Protein 1MW7 (pdb70)

Solvent-accessible surface area: 12295 Å² total; per-residue (Å²): 217,73,80,72,30,34,14,41,29,0,3,14,8,5,103,98,40,31,54,96,46,116,102,7,54,127,0,107,28,7,25,56,21,0,126,40,83,123,12,73,142,109,65,8,42,40,0,29,130,91,7,101,50,176,93,0,90,28,38,106,48,36,19,16,0,91,14,73,71,55,1,22,0,7,0,19,0,20,0,74,60,60,102,94,0,46,54,49,1,86,61,41,1,126,116,27,147,59,14,60,42,22,104,96,39,51,5,107,169,86,23,63,83,37,0,6,0,30,0,55,43,86,48,0,95,113,50,184,28,50,34,134,83,0,72,163,31,0,90,111,62,19,10,92,77,40,80,103,64,168,81,53,0,15,0,42,0,56,83,119,22,39,165,71,0,22,88,0,0,112,63,45,167,5,67,18,51,83,1,25,42,43,39,65,10,59,92,67,43,148,22,88,129,128,42,60,127,107,6,80,127,2,26,91,38,0,84,110,10,103,7,1,45,16,29,34,34,7,34,144

Foldseek 3Di:
DAQLLLLLQLLQQCLPANLDCVRRVSNVQSVLQCVLVPNDPVSSVVSNVCCPDPNSQKDWDWWWKAAPPGKIKIFIFIDPDVPVVVVQLQVLQVVAPRMDIDDPPPCPPFKFKKKKWKAFPVQCCVLHDDPVRLCVQCVVQFWPDWDDDPRMIMTMGHNVSQVSSVVSCVVSPGRTSHIDIDIAGPAADEDDPVVCVSVVSSVVSSVPDSTGSDMDMSYD

InterPro domains:
  IPR002876 Transcriptional regulator TACO1-like [MF_00693] (1-240)
  IPR002876 Transcriptional regulator TACO1-like [PTHR12532] (3-240)
  IPR002876 Transcriptional regulator TACO1-like [TIGR01033] (2-240)
  IPR017856 Integrase-like, N-terminal [G3DSA:1.10.10.200] (21-78)
  IPR026564 Transcriptional regulator TACO1-like, domain 3 [G3DSA:3.30.70.980] (80-238)
  IPR026564 Transcriptional regulator TACO1-like, domain 3 [G3DSA:3.30.70.980] (131-205)
  IPR029072 YebC-like [SSF75625] (1-240)
  IPR048300 TACO1/YebC-like, second and third domains [PF01709] (79-239)
  IPR049083 TACO1/YebC-like, N-terminal domain [PF20772] (4-73)

Structure (mmCIF, N/CA/C/O backbone):
data_1MW7
#
_entry.id   1MW7
#
_cell.length_a   79.431
_cell.length_b   79.431
_cell.length_c   84.810
_cell.angle_alpha   90.00
_cell.angle_beta   90.00
_cell.angle_gamma   90.00
#
_symmetry.space_group_name_H-M   'P 41 21 2'
#
loop_
_entity.id
_entity.type
_entity.pdbx_description
1 polymer 'HYPOTHETICAL PROTEIN HP0162'
2 water water
#
loop_
_atom_site.group_PDB
_atom_site.id
_atom_site.type_symbol
_atom_site.label_atom_id
_atom_site.label_alt_id
_atom_site.label_comp_id
_atom_site.label_asym_id
_atom_site.label_entity_id
_atom_site.label_seq_id
_atom_site.pdbx_PDB_ins_code
_atom_site.Cartn_x
_atom_site.Cartn_y
_atom_site.Cartn_z
_atom_site.occupancy
_atom_site.B_iso_or_equiv
_atom_site.auth_seq_id
_atom_site.auth_comp_id
_atom_site.auth_asym_id
_atom_site.auth_atom_id
_atom_site.pdbx_PDB_model_num
ATOM 1 N N . LYS A 1 21 ? 16.886 66.751 -6.777 1.00 51.60 21 LYS A N 1
ATOM 2 C CA . LYS A 1 21 ? 18.115 65.947 -7.006 1.00 50.08 21 LYS A CA 1
ATOM 3 C C . LYS A 1 21 ? 18.733 65.709 -5.619 1.00 48.86 21 LYS A C 1
ATOM 4 O O . LYS A 1 21 ? 18.362 64.734 -4.950 1.00 49.26 21 LYS A O 1
ATOM 10 N N . VAL A 1 22 ? 19.628 66.579 -5.144 1.00 46.36 22 VAL A N 1
ATOM 11 C CA . VAL A 1 22 ? 20.181 66.355 -3.802 1.00 43.59 22 VAL A CA 1
ATOM 12 C C . VAL A 1 22 ? 19.667 67.238 -2.666 1.00 41.69 22 VAL A C 1
ATOM 13 O O . VAL A 1 22 ? 19.592 66.772 -1.534 1.00 40.70 22 VAL A O 1
ATOM 17 N N . PHE A 1 23 ? 19.318 68.486 -2.958 1.00 38.69 23 PHE A N 1
ATOM 18 C CA . PHE A 1 23 ? 18.843 69.396 -1.909 1.00 35.22 23 PHE A CA 1
ATOM 19 C C . PHE A 1 23 ? 17.502 69.032 -1.267 1.00 33.15 23 PHE A C 1
ATOM 20 O O . PHE A 1 23 ? 17.367 69.055 -0.038 1.00 32.28 23 PHE A O 1
ATOM 28 N N . PRO A 1 24 ? 16.485 68.708 -2.078 1.00 32.79 24 PRO A N 1
ATOM 29 C CA . PRO A 1 24 ? 15.171 68.347 -1.544 1.00 32.16 24 PRO A CA 1
ATOM 30 C C . PRO A 1 24 ? 15.253 67.248 -0.486 1.00 32.39 24 PRO A C 1
ATOM 31 O O . PRO A 1 24 ? 14.630 67.355 0.569 1.00 31.75 24 PRO A O 1
A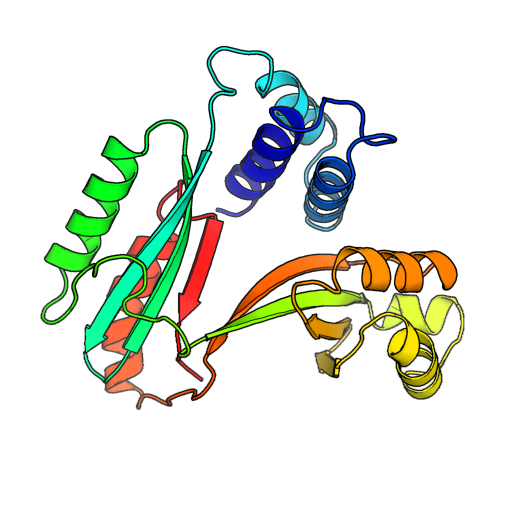TOM 35 N N . LYS A 1 25 ? 16.015 66.200 -0.769 1.00 31.20 25 LYS A N 1
ATOM 36 C CA . LYS A 1 25 ? 16.164 65.093 0.168 1.00 30.86 25 LYS A CA 1
ATOM 37 C C . LYS A 1 25 ? 16.983 65.463 1.405 1.00 30.20 25 LYS A C 1
ATOM 38 O O . LYS A 1 25 ? 16.667 65.021 2.508 1.00 30.96 25 LYS A O 1
ATOM 44 N N . LEU A 1 26 ? 18.020 66.278 1.230 1.00 29.07 26 LEU A N 1
ATOM 45 C CA . LEU A 1 26 ? 18.824 66.724 2.365 1.00 28.13 26 LEU A CA 1
ATOM 46 C C . LEU A 1 26 ? 17.923 67.615 3.214 1.00 26.59 26 LEU A C 1
ATOM 47 O O . LEU A 1 26 ? 18.133 67.775 4.413 1.00 26.27 26 LEU A O 1
ATOM 52 N N . ALA A 1 27 ? 16.907 68.192 2.573 1.00 26.23 27 ALA A N 1
ATOM 53 C CA . ALA A 1 27 ? 15.969 69.072 3.259 1.00 26.00 27 ALA A CA 1
ATOM 54 C C . ALA A 1 27 ? 14.936 68.249 4.024 1.00 26.69 27 ALA A C 1
ATOM 55 O O . ALA A 1 27 ? 14.394 68.702 5.037 1.00 26.36 27 ALA A O 1
ATOM 57 N N . LYS A 1 28 ? 14.678 67.038 3.538 1.00 26.86 28 LYS A N 1
ATOM 58 C CA . LYS A 1 28 ? 13.713 66.145 4.165 1.00 27.42 28 LYS A CA 1
ATOM 59 C C . LYS A 1 28 ? 14.265 65.559 5.459 1.00 25.23 28 LYS A C 1
ATOM 60 O O . LYS A 1 28 ? 13.509 65.270 6.387 1.00 26.26 28 LYS A O 1
ATOM 66 N N . ALA A 1 29 ? 15.584 65.390 5.517 1.00 24.68 29 ALA A N 1
ATOM 67 C CA . ALA A 1 29 ? 16.242 64.836 6.701 1.00 24.10 29 ALA A CA 1
ATOM 68 C C . ALA A 1 29 ? 16.263 65.877 7.818 1.00 23.46 29 ALA A C 1
ATOM 69 O O . ALA A 1 29 ? 16.252 65.532 9.006 1.00 23.58 29 ALA A O 1
ATOM 71 N N . ILE A 1 30 ? 16.292 67.151 7.437 1.00 23.77 30 ILE A N 1
ATOM 72 C CA . ILE A 1 30 ? 16.302 68.242 8.401 1.00 23.59 30 ILE A CA 1
ATOM 73 C C . ILE A 1 30 ? 14.913 68.419 9.008 1.00 23.18 30 ILE A C 1
ATOM 74 O O . ILE A 1 30 ? 14.779 68.723 10.193 1.00 24.34 30 ILE A O 1
ATOM 79 N N . THR A 1 31 ? 13.889 68.216 8.183 1.00 22.28 31 THR A N 1
ATOM 80 C CA . THR A 1 31 ? 12.507 68.340 8.628 1.00 24.50 31 THR A CA 1
ATOM 81 C C . THR A 1 31 ? 12.110 67.165 9.516 1.00 25.86 31 THR A C 1
ATOM 82 O O . THR A 1 31 ? 11.546 67.366 10.591 1.00 25.51 31 THR A O 1
ATOM 86 N N . LEU A 1 32 ? 12.399 65.948 9.064 1.00 26.17 32 LEU A N 1
ATOM 87 C CA . LEU A 1 32 ? 12.086 64.735 9.819 1.00 27.66 32 LEU A CA 1
ATOM 88 C C . LEU A 1 32 ? 12.762 64.772 11.189 1.00 27.81 32 LEU A C 1
ATOM 89 O O . LEU A 1 32 ? 12.118 64.549 12.217 1.00 28.62 32 LEU A O 1
ATOM 94 N N . ALA A 1 33 ? 14.059 65.057 11.196 1.00 27.74 33 ALA A N 1
ATOM 95 C CA . ALA A 1 33 ? 14.844 65.129 12.430 1.00 28.68 33 ALA A CA 1
ATOM 96 C C . ALA A 1 33 ? 14.268 66.152 13.411 1.00 29.92 33 ALA A C 1
ATOM 97 O O . ALA A 1 33 ? 14.317 65.953 14.627 1.00 28.15 33 ALA A O 1
ATOM 99 N N . ALA A 1 34 ? 13.720 67.237 12.878 1.00 30.36 34 ALA A N 1
ATOM 100 C CA . ALA A 1 34 ? 13.148 68.288 13.711 1.00 32.71 34 ALA A CA 1
ATOM 101 C C . ALA A 1 34 ? 11.807 67.883 14.305 1.00 34.00 34 ALA A C 1
ATOM 102 O O . ALA A 1 34 ? 11.508 68.200 15.456 1.00 34.34 34 ALA A O 1
ATOM 104 N N . LYS A 1 35 ? 11.000 67.176 13.516 1.00 36.46 35 LYS A N 1
ATOM 105 C CA . LYS A 1 35 ? 9.684 66.732 13.958 1.00 38.78 35 LYS A CA 1
ATOM 106 C C . LYS A 1 35 ? 9.743 65.835 15.192 1.00 39.28 35 LYS A C 1
ATOM 107 O O . LYS A 1 35 ? 9.011 66.053 16.156 1.00 39.13 35 LYS A O 1
ATOM 113 N N . ASP A 1 36 ? 10.609 64.827 15.163 1.00 41.74 36 ASP A N 1
ATOM 114 C CA . ASP A 1 36 ? 10.747 63.909 16.290 1.00 43.89 36 ASP A CA 1
ATOM 115 C C . ASP A 1 36 ? 12.106 64.050 16.977 1.00 43.93 36 ASP A C 1
ATOM 116 O O . ASP A 1 36 ? 12.866 63.088 17.088 1.00 46.39 36 ASP A O 1
ATOM 121 N N . GLY A 1 37 ? 12.394 65.264 17.436 1.00 41.85 37 GLY A N 1
ATOM 122 C CA . GLY A 1 37 ? 13.652 65.538 18.112 1.00 39.15 37 GLY A CA 1
ATOM 123 C C . GLY A 1 37 ? 13.707 66.976 18.592 1.00 38.36 37 GLY A C 1
ATOM 124 O O . GLY A 1 37 ? 14.525 67.337 19.442 1.00 38.08 37 GLY A O 1
ATOM 125 N N . GLY A 1 38 ? 12.822 67.801 18.043 1.00 37.06 38 GLY A N 1
ATOM 126 C CA . GLY A 1 38 ? 12.777 69.201 18.420 1.00 37.74 38 GLY A CA 1
ATOM 127 C C . GLY A 1 38 ? 13.556 70.051 17.439 1.00 36.87 38 GLY A C 1
ATOM 128 O O . GLY A 1 38 ? 14.433 69.544 16.739 1.00 36.34 38 GLY A O 1
ATOM 129 N N . SER A 1 39 ? 13.239 71.341 17.386 1.00 37.48 39 SER A N 1
ATOM 130 C CA . SER A 1 39 ? 13.914 72.261 16.479 1.00 38.10 39 SER A CA 1
ATOM 131 C C . SER A 1 39 ? 15.113 72.936 17.142 1.00 38.80 39 SER A C 1
ATOM 132 O O . SER A 1 39 ? 15.547 74.005 16.717 1.00 38.13 39 SER A O 1
ATOM 135 N N . GLU A 1 40 ? 15.646 72.300 18.181 1.00 39.43 40 GLU A N 1
ATOM 136 C CA . GLU A 1 40 ? 16.798 72.825 18.898 1.00 40.75 40 GLU A CA 1
ATOM 137 C C . GLU A 1 40 ? 17.983 71.887 18.661 1.00 39.87 40 GLU A C 1
ATOM 138 O O . GLU A 1 40 ? 18.072 70.825 19.284 1.00 39.04 40 GLU A O 1
ATOM 144 N N . PRO A 1 41 ? 18.906 72.260 17.762 1.00 39.04 41 PRO A N 1
ATOM 145 C CA . PRO A 1 41 ? 20.076 71.431 17.458 1.00 39.40 41 PRO A CA 1
ATOM 146 C C . PRO A 1 41 ? 20.904 71.037 18.682 1.00 39.78 41 PRO A C 1
ATOM 147 O O . PRO A 1 41 ? 21.328 69.888 18.808 1.00 38.80 41 PRO A O 1
ATOM 151 N N . ASP A 1 42 ? 21.130 71.991 19.579 1.00 41.07 42 ASP A N 1
ATOM 152 C CA . ASP A 1 42 ? 21.921 71.726 20.773 1.00 42.34 42 ASP A CA 1
ATOM 153 C C . ASP A 1 42 ? 21.359 70.591 21.621 1.00 41.47 42 ASP A C 1
ATOM 154 O O . ASP A 1 42 ? 22.064 70.035 22.460 1.00 42.01 42 ASP A O 1
ATOM 159 N N . THR A 1 43 ? 20.099 70.240 21.396 1.00 39.32 43 THR A N 1
ATOM 160 C CA . THR A 1 43 ? 19.464 69.167 22.161 1.00 37.96 43 THR A CA 1
ATOM 161 C C . THR A 1 43 ? 18.937 68.046 21.268 1.00 36.15 43 THR A C 1
ATOM 162 O O . THR A 1 43 ? 18.333 67.091 21.754 1.00 37.15 43 THR A O 1
ATOM 166 N N . ASN A 1 44 ? 19.164 68.172 19.964 1.00 33.87 44 ASN A N 1
ATOM 167 C CA . ASN A 1 44 ? 18.715 67.177 18.996 1.00 31.32 44 ASN A CA 1
ATOM 168 C C . ASN A 1 44 ? 19.897 66.722 18.145 1.00 31.22 44 ASN A C 1
ATOM 169 O O . ASN A 1 44 ? 20.240 67.376 17.158 1.00 29.50 44 ASN A O 1
ATOM 174 N N . ALA A 1 45 ? 20.508 65.604 18.523 1.00 30.49 45 ALA A N 1
ATOM 175 C CA . ALA A 1 45 ? 21.656 65.052 17.802 1.00 30.14 45 ALA A CA 1
ATOM 176 C C . ALA A 1 45 ? 21.406 64.821 16.309 1.00 30.06 45 ALA A C 1
ATOM 177 O O . ALA A 1 45 ? 22.206 65.240 15.475 1.00 28.74 45 ALA A O 1
ATOM 179 N N . LYS A 1 46 ? 20.308 64.150 15.976 1.00 29.46 46 LYS A N 1
ATOM 180 C CA . LYS A 1 46 ? 19.988 63.875 14.578 1.00 29.40 46 LYS A CA 1
ATOM 181 C C . LYS A 1 46 ? 19.837 65.157 13.763 1.00 29.14 46 LYS A C 1
ATOM 182 O O . LYS A 1 46 ? 20.251 65.222 12.605 1.00 27.39 46 LYS A O 1
ATOM 188 N N . LEU A 1 47 ? 19.250 66.185 14.366 1.00 27.62 47 LEU A N 1
ATOM 189 C CA . LEU A 1 47 ? 19.071 67.451 13.674 1.00 27.09 47 LEU A CA 1
ATOM 190 C C . LEU A 1 47 ? 20.434 68.057 13.357 1.00 26.53 47 LEU A C 1
ATOM 191 O O . LEU A 1 47 ? 20.648 68.601 12.274 1.00 27.69 47 LEU A O 1
ATOM 196 N N . ARG A 1 48 ? 21.361 67.952 14.311 1.00 26.91 48 ARG A N 1
ATOM 197 C CA . ARG A 1 48 ? 22.706 68.475 14.108 1.00 27.09 48 ARG A CA 1
ATOM 198 C C . ARG A 1 48 ? 23.373 67.742 12.952 1.00 26.97 48 ARG A C 1
ATOM 199 O O . ARG A 1 48 ? 23.994 68.362 12.093 1.00 26.53 48 ARG A O 1
ATOM 207 N N . THR A 1 49 ? 23.243 66.421 12.944 1.00 26.52 49 THR A N 1
ATOM 208 C CA . THR A 1 49 ? 23.828 65.600 11.892 1.00 25.80 49 THR A CA 1
ATOM 209 C C . THR A 1 49 ? 23.240 65.970 10.535 1.00 25.85 49 THR A C 1
ATOM 210 O O . THR A 1 49 ? 23.950 66.020 9.531 1.00 24.17 49 THR A O 1
ATOM 214 N N . ALA A 1 50 ? 21.935 66.220 10.503 1.00 24.66 50 ALA A N 1
ATOM 215 C CA . ALA A 1 50 ? 21.255 66.588 9.268 1.00 24.76 50 ALA A CA 1
ATOM 216 C C . ALA A 1 50 ? 21.715 67.960 8.800 1.00 25.30 50 ALA A C 1
ATOM 217 O O . ALA A 1 50 ? 21.921 68.189 7.608 1.00 25.69 50 ALA A O 1
ATOM 219 N N . ILE A 1 51 ? 21.866 68.878 9.745 1.00 26.82 51 ILE A N 1
ATOM 220 C CA . ILE A 1 51 ? 22.302 70.228 9.436 1.00 26.25 51 ILE A CA 1
ATOM 221 C C . ILE A 1 51 ? 23.739 70.200 8.914 1.00 27.96 51 ILE A C 1
ATOM 222 O O . ILE A 1 51 ? 24.062 70.839 7.911 1.00 28.15 51 ILE A O 1
ATOM 227 N N . LEU A 1 52 ? 24.584 69.438 9.599 1.00 28.85 52 LEU A N 1
ATOM 228 C CA . LEU A 1 52 ? 25.985 69.314 9.221 1.00 29.92 52 LEU A CA 1
ATOM 229 C C . LEU A 1 52 ? 26.099 68.820 7.790 1.00 29.57 52 LEU A C 1
ATOM 230 O O . LEU A 1 52 ? 26.889 69.347 7.005 1.00 29.73 52 LEU A O 1
ATOM 235 N N . ASN A 1 53 ? 25.301 67.807 7.449 1.00 28.99 53 ASN A N 1
ATOM 236 C CA . ASN A 1 53 ? 25.329 67.243 6.106 1.00 28.86 53 ASN A CA 1
ATOM 237 C C . ASN A 1 53 ? 24.911 68.247 5.054 1.00 29.53 53 ASN A C 1
ATOM 238 O O . ASN A 1 53 ? 25.598 68.412 4.048 1.00 29.35 53 ASN A O 1
ATOM 243 N N . ALA A 1 54 ? 23.787 68.921 5.283 1.00 29.14 54 ALA A N 1
ATOM 244 C CA . ALA A 1 54 ? 23.294 69.911 4.341 1.00 29.89 54 ALA A CA 1
ATOM 245 C C . ALA A 1 54 ? 24.315 71.014 4.116 1.00 29.80 54 ALA A C 1
ATOM 246 O O . ALA A 1 54 ? 24.501 71.487 2.993 1.00 30.31 54 ALA A O 1
ATOM 248 N N . LYS A 1 55 ? 24.973 71.425 5.192 1.00 30.67 55 LYS A N 1
ATOM 249 C CA . LYS A 1 55 ? 25.979 72.479 5.096 1.00 31.05 55 LYS A CA 1
ATOM 250 C C . LYS A 1 55 ? 27.163 72.056 4.237 1.00 33.42 55 LYS A C 1
ATOM 251 O O . LYS A 1 55 ? 27.561 72.788 3.328 1.00 30.54 55 LYS A O 1
ATOM 257 N N . ALA A 1 56 ? 27.725 70.894 4.547 1.00 34.47 56 ALA A N 1
ATOM 258 C CA . ALA A 1 56 ? 28.846 70.352 3.798 1.00 37.09 56 ALA A CA 1
ATOM 259 C C . ALA A 1 56 ? 28.502 70.185 2.321 1.00 37.87 56 ALA A C 1
ATOM 260 O O . ALA A 1 56 ? 29.388 70.136 1.499 1.00 37.16 56 ALA A O 1
ATOM 262 N N . GLN A 1 57 ? 27.204 70.075 2.015 1.00 39.13 57 GLN A N 1
ATOM 263 C CA . GLN A 1 57 ? 26.693 69.950 0.640 1.00 40.27 57 GLN A CA 1
ATOM 264 C C . GLN A 1 57 ? 26.379 71.364 0.180 1.00 40.81 57 GLN A C 1
ATOM 265 O O . GLN A 1 57 ? 26.616 70.835 -0.936 1.00 42.58 57 GLN A O 1
ATOM 271 N N . ASN A 1 58 ? 25.785 72.442 -0.410 1.00 40.51 58 ASN A N 1
ATOM 272 C CA . ASN A 1 58 ? 26.300 73.750 0.054 1.00 40.72 58 ASN A CA 1
ATOM 273 C C . ASN A 1 58 ? 24.975 74.480 0.157 1.00 38.94 58 ASN A C 1
ATOM 274 O O . ASN A 1 58 ? 24.756 75.493 -0.467 1.00 37.99 58 ASN A O 1
ATOM 279 N N . MET A 1 59 ? 24.048 73.798 0.851 1.00 36.03 59 MET A N 1
ATOM 280 C CA . MET A 1 59 ? 22.690 74.303 1.036 1.00 35.04 59 MET A CA 1
ATOM 281 C C . MET A 1 59 ? 22.675 75.607 1.791 1.00 32.30 59 MET A C 1
ATOM 282 O O . MET A 1 59 ? 23.160 75.707 2.921 1.00 31.53 59 MET A O 1
ATOM 287 N N . PRO A 1 60 ? 22.105 76.636 1.153 1.00 30.59 60 PRO A N 1
ATOM 288 C CA . PRO A 1 60 ? 21.974 77.956 1.769 1.00 28.57 60 PRO A CA 1
ATOM 289 C C . PRO A 1 60 ? 21.304 77.872 3.113 1.00 27.49 60 PRO A C 1
ATOM 290 O O . PRO A 1 60 ? 20.485 76.978 3.346 1.00 25.80 60 PRO A O 1
ATOM 294 N N . LYS A 1 61 ? 21.645 78.817 3.992 1.00 27.67 61 LYS A N 1
ATOM 295 C CA . LYS A 1 61 ? 21.134 78.869 5.358 1.00 27.02 61 LYS A CA 1
ATOM 296 C C . LYS A 1 61 ? 19.616 78.985 5.428 1.00 25.67 61 LYS A C 1
ATOM 297 O O . LYS A 1 61 ? 18.980 78.249 6.179 1.00 24.49 61 LYS A O 1
ATOM 303 N N . ASP A 1 62 ? 19.040 79.885 4.642 1.00 24.68 62 ASP A N 1
ATOM 304 C CA . ASP A 1 62 ? 17.596 80.066 4.625 1.00 24.07 62 ASP A CA 1
ATOM 305 C C . ASP A 1 62 ? 16.837 78.770 4.295 1.00 22.96 62 ASP A C 1
ATOM 306 O O . ASP A 1 62 ? 15.743 78.547 4.817 1.00 23.09 62 ASP A O 1
ATOM 311 N N . ASN A 1 63 ? 17.413 77.926 3.442 1.00 22.89 63 ASN A N 1
ATOM 312 C CA . ASN A 1 63 ? 16.789 76.653 3.065 1.00 23.30 63 ASN A CA 1
ATOM 313 C C . ASN A 1 63 ? 16.680 75.785 4.307 1.00 23.23 63 ASN A C 1
ATOM 314 O O . ASN A 1 63 ? 15.600 75.316 4.663 1.00 23.51 63 ASN A O 1
ATOM 319 N N . ILE A 1 64 ? 17.814 75.577 4.965 1.00 24.16 64 ILE A N 1
ATOM 320 C CA . ILE A 1 64 ? 17.867 74.780 6.175 1.00 24.13 64 ILE A CA 1
ATOM 321 C C . ILE A 1 64 ? 16.813 75.299 7.149 1.00 23.78 64 ILE A C 1
ATOM 322 O O . ILE A 1 64 ? 15.955 74.551 7.622 1.00 25.12 64 ILE A O 1
ATOM 327 N N . ASP A 1 65 ? 16.875 76.596 7.427 1.00 24.35 65 ASP A N 1
ATOM 328 C CA . ASP A 1 65 ? 15.940 77.235 8.326 1.00 24.28 65 ASP A CA 1
ATOM 329 C C . ASP A 1 65 ? 14.507 76.893 7.893 1.00 22.97 65 ASP A C 1
ATOM 330 O O . ASP A 1 65 ? 13.632 76.691 8.731 1.00 23.12 65 ASP A O 1
ATOM 335 N N . ALA A 1 66 ? 14.298 76.837 6.582 1.00 22.97 66 ALA A N 1
ATOM 336 C CA . ALA A 1 66 ? 12.989 76.529 6.007 1.00 22.81 66 ALA A CA 1
ATOM 337 C C . ALA A 1 66 ? 12.602 75.085 6.264 1.00 23.21 66 ALA A C 1
ATOM 338 O O . ALA A 1 66 ? 11.420 74.758 6.358 1.00 23.36 66 ALA A O 1
ATOM 340 N N . ALA A 1 67 ? 13.597 74.213 6.365 1.00 22.58 67 ALA A N 1
ATOM 341 C CA . ALA A 1 67 ? 13.340 72.802 6.618 1.00 21.83 67 ALA A CA 1
ATOM 342 C C . ALA A 1 67 ? 13.012 72.551 8.085 1.00 21.65 67 ALA A C 1
ATOM 343 O O . ALA A 1 67 ? 12.208 71.685 8.405 1.00 23.15 67 ALA A O 1
ATOM 345 N N . ILE A 1 68 ? 13.641 73.315 8.969 1.00 22.92 68 ILE A N 1
ATOM 346 C CA . ILE A 1 68 ? 13.408 73.171 10.401 1.00 24.53 68 ILE A CA 1
ATOM 347 C C . ILE A 1 68 ? 12.030 73.720 10.761 1.00 25.15 68 ILE A C 1
ATOM 348 O O . ILE A 1 68 ? 11.338 73.182 11.631 1.00 26.66 68 ILE A O 1
ATOM 353 N N . LYS A 1 69 ? 11.633 74.790 10.080 1.00 25.57 69 LYS A N 1
ATOM 354 C CA . LYS A 1 69 ? 10.339 75.416 10.324 1.00 26.50 69 LYS A CA 1
ATOM 355 C C . LYS A 1 69 ? 9.186 74.595 9.759 1.00 25.93 69 LYS A C 1
ATOM 356 O O . LYS A 1 69 ? 8.058 74.704 10.232 1.00 25.34 69 LYS A O 1
ATOM 362 N N . ARG A 1 70 ? 9.481 73.771 8.760 1.00 26.05 70 ARG A N 1
ATOM 363 C CA . ARG A 1 70 ? 8.458 72.953 8.121 1.00 26.48 70 ARG A CA 1
ATOM 364 C C . ARG A 1 70 ? 7.913 71.865 9.036 1.00 25.99 70 ARG A C 1
ATOM 365 O O . ARG A 1 70 ? 6.769 71.432 8.890 1.00 26.44 70 ARG A O 1
ATOM 373 N N . ALA A 1 71 ? 8.731 71.418 9.981 1.00 25.77 71 ALA A N 1
ATOM 374 C CA . ALA A 1 71 ? 8.316 70.371 10.904 1.00 27.39 71 ALA A CA 1
ATOM 375 C C . ALA A 1 71 ? 7.087 70.798 11.696 1.00 29.15 71 ALA A C 1
ATOM 376 O O . ALA A 1 71 ? 6.241 69.969 12.036 1.00 30.17 71 ALA A O 1
ATOM 378 N N . SER A 1 72 ? 6.987 72.092 11.972 1.00 30.06 72 SER A N 1
ATOM 379 C CA . SER A 1 72 ? 5.864 72.631 12.730 1.00 31.04 72 SER A CA 1
ATOM 380 C C . SER A 1 72 ? 4.757 73.132 11.809 1.00 31.51 72 SER A C 1
ATOM 381 O O . SER A 1 72 ? 4.140 74.164 12.069 1.00 33.20 72 SER A O 1
ATOM 384 N N . SER A 1 73 ? 4.506 72.395 10.731 1.00 32.10 73 SER A N 1
ATOM 385 C CA . SER A 1 73 ? 3.465 72.769 9.784 1.00 31.96 73 SER A CA 1
ATOM 386 C C . SER A 1 73 ? 2.782 71.525 9.218 1.00 32.13 73 SER A C 1
ATOM 387 O O . SER A 1 73 ? 3.199 70.397 9.489 1.00 32.59 73 SER A O 1
ATOM 390 N N . LYS A 1 74 ? 1.737 71.733 8.420 1.00 32.73 74 LYS A N 1
ATOM 391 C CA . LYS A 1 74 ? 1.008 70.621 7.820 1.00 34.45 74 LYS A CA 1
ATOM 392 C C . LYS A 1 74 ? 1.872 69.901 6.795 1.00 34.19 74 LYS A C 1
ATOM 393 O O . LYS A 1 74 ? 1.459 68.888 6.234 1.00 34.18 74 LYS A O 1
ATOM 399 N N . GLU A 1 75 ? 3.069 70.428 6.559 1.00 33.84 75 GLU A N 1
ATOM 400 C CA . GLU A 1 75 ? 3.994 69.824 5.609 1.00 34.17 75 GLU A CA 1
ATOM 401 C C . GLU A 1 75 ? 5.135 69.132 6.347 1.00 32.34 75 GLU A C 1
ATOM 402 O O . GLU A 1 75 ? 6.109 68.697 5.729 1.00 31.90 75 GLU A O 1
ATOM 408 N N . GLY A 1 76 ? 5.007 69.024 7.666 1.00 31.75 76 GLY A N 1
ATOM 409 C CA . GLY A 1 76 ? 6.048 68.391 8.456 1.00 30.13 76 GLY A CA 1
ATOM 410 C C . GLY A 1 76 ? 5.726 66.993 8.949 1.00 30.47 76 GLY A C 1
ATOM 411 O O . GLY A 1 76 ? 6.393 66.481 9.847 1.00 29.56 76 GLY A O 1
ATOM 412 N N . ASN A 1 77 ? 4.717 66.363 8.361 1.00 29.88 77 ASN A N 1
ATOM 413 C CA . ASN A 1 77 ? 4.340 65.018 8.776 1.00 31.14 77 ASN A CA 1
ATOM 414 C C . ASN A 1 77 ? 5.030 63.951 7.937 1.00 30.94 77 ASN A C 1
ATOM 415 O O . ASN A 1 77 ? 4.384 63.144 7.268 1.00 30.95 77 ASN A O 1
ATOM 420 N N . LEU A 1 78 ? 6.361 63.958 7.992 1.00 31.88 78 LEU A N 1
ATOM 421 C CA . LEU A 1 78 ? 7.181 63.010 7.255 1.00 32.07 78 LEU A CA 1
ATOM 422 C C . LEU A 1 78 ? 7.455 61.758 8.072 1.00 32.92 78 LEU A C 1
ATOM 423 O O . LEU A 1 78 ? 7.329 61.756 9.299 1.00 32.22 78 LEU A O 1
ATOM 428 N N . SER A 1 79 ? 7.836 60.694 7.377 1.00 32.16 79 SER A N 1
ATOM 429 C CA . SER A 1 79 ? 8.141 59.428 8.018 1.00 32.59 79 SER A CA 1
ATOM 430 C C . SER A 1 79 ? 9.237 58.695 7.258 1.00 32.26 79 SER A C 1
ATOM 431 O O . SER A 1 79 ? 9.409 58.881 6.051 1.00 31.02 79 SER A O 1
ATOM 434 N N . GLU A 1 80 ? 9.985 57.867 7.980 1.00 31.95 80 GLU A N 1
ATOM 435 C CA . GLU A 1 80 ? 11.057 57.085 7.386 1.00 31.95 80 GLU A CA 1
ATOM 436 C C . GLU A 1 80 ? 10.565 55.656 7.206 1.00 30.03 80 GLU A C 1
ATOM 437 O O . GLU A 1 80 ? 10.178 54.993 8.170 1.00 29.20 80 GLU A O 1
ATOM 443 N N . ILE A 1 81 ? 10.565 55.188 5.968 1.00 28.55 81 ILE A N 1
ATOM 444 C CA . ILE A 1 81 ? 10.121 53.837 5.684 1.00 28.20 81 ILE A CA 1
ATOM 445 C C . ILE A 1 81 ? 11.107 53.161 4.749 1.00 28.12 81 ILE A C 1
ATOM 446 O O . ILE A 1 81 ? 11.606 53.772 3.800 1.00 27.36 81 ILE A O 1
ATOM 451 N N . THR A 1 82 ? 11.397 51.899 5.038 1.00 27.88 82 THR A N 1
ATOM 452 C CA . THR A 1 82 ? 12.331 51.125 4.234 1.00 27.50 82 THR A CA 1
ATOM 453 C C . THR A 1 82 ? 11.595 50.029 3.469 1.00 27.34 82 THR A C 1
ATOM 454 O O . THR A 1 82 ? 10.723 49.353 4.008 1.00 25.87 82 THR A O 1
ATOM 458 N N . TYR A 1 83 ? 11.947 49.861 2.203 1.00 26.02 83 TYR A N 1
ATOM 459 C CA . TYR A 1 83 ? 11.324 48.842 1.380 1.00 25.15 83 TYR A CA 1
ATOM 460 C C . TYR A 1 83 ? 12.429 47.937 0.884 1.00 25.54 83 TYR A C 1
ATOM 461 O O . TYR A 1 83 ? 13.581 48.352 0.815 1.00 22.18 83 TYR A O 1
ATOM 470 N N . GLU A 1 84 ? 12.078 46.707 0.542 1.00 26.00 84 GLU A N 1
ATOM 471 C CA . GLU A 1 84 ? 13.059 45.750 0.054 1.00 27.28 84 GL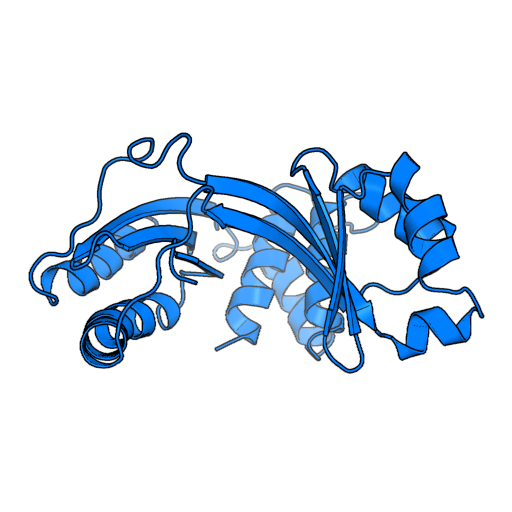U A CA 1
ATOM 472 C C . GLU A 1 84 ? 12.637 45.200 -1.298 1.00 28.12 84 GLU A C 1
ATOM 473 O O . GLU A 1 84 ? 11.446 45.037 -1.570 1.00 28.24 84 GLU A O 1
ATOM 479 N N . GLY A 1 85 ? 13.618 44.909 -2.141 1.00 28.35 85 GLY A N 1
ATOM 480 C CA . GLY A 1 85 ? 13.308 44.367 -3.447 1.00 27.82 85 GLY A CA 1
ATOM 481 C C . GLY A 1 85 ? 14.422 43.516 -4.018 1.00 27.23 85 GLY A C 1
ATOM 482 O O . GLY A 1 85 ? 15.557 43.540 -3.539 1.00 24.18 85 GLY A O 1
ATOM 483 N N . LYS A 1 86 ? 14.079 42.741 -5.040 1.00 27.34 86 LYS A N 1
ATOM 484 C CA . LYS A 1 86 ? 15.039 41.891 -5.721 1.00 27.57 86 LYS A CA 1
ATOM 485 C C . LYS A 1 86 ? 14.901 42.107 -7.219 1.00 26.62 86 LYS A C 1
ATOM 486 O O . LYS A 1 86 ? 13.869 42.573 -7.705 1.00 25.10 86 LYS A O 1
ATOM 492 N N . ALA A 1 87 ? 15.960 41.782 -7.952 1.00 25.27 87 ALA A N 1
ATOM 493 C CA . ALA A 1 87 ? 15.948 41.934 -9.401 1.00 25.29 87 ALA A CA 1
ATOM 494 C C . ALA A 1 87 ? 16.858 40.893 -10.028 1.00 25.23 87 ALA A C 1
ATOM 495 O O . ALA A 1 87 ? 17.697 40.313 -9.339 1.00 27.19 87 ALA A O 1
ATOM 497 N N . ASN A 1 88 ? 16.696 40.651 -11.330 1.00 25.47 88 ASN A N 1
ATOM 498 C CA . ASN A 1 88 ? 17.525 39.666 -12.012 1.00 26.34 88 ASN A CA 1
ATOM 499 C C . ASN A 1 88 ? 18.993 39.774 -11.632 1.00 25.62 88 ASN A C 1
ATOM 500 O O . ASN A 1 88 ? 19.423 40.767 -11.049 1.00 23.52 88 ASN A O 1
ATOM 505 N N . PHE A 1 89 ? 19.745 38.731 -11.965 1.00 26.55 89 PHE A N 1
ATOM 506 C CA . PHE A 1 89 ? 21.175 38.667 -11.694 1.00 27.56 89 PHE A CA 1
ATOM 507 C C . PHE A 1 89 ? 21.521 38.601 -10.206 1.00 27.20 89 PHE A C 1
ATOM 508 O O . PHE A 1 89 ? 22.609 39.006 -9.798 1.00 27.14 89 PHE A O 1
ATOM 516 N N . GLY A 1 90 ? 20.595 38.089 -9.403 1.00 27.88 90 GLY A N 1
ATOM 517 C CA . GLY A 1 90 ? 20.839 37.979 -7.975 1.00 27.02 90 GLY A CA 1
ATOM 518 C C . GLY A 1 90 ? 20.993 39.311 -7.266 1.00 26.99 90 GLY A C 1
ATOM 519 O O . GLY A 1 90 ? 21.678 39.403 -6.249 1.00 27.47 90 GLY A O 1
ATOM 520 N N . VAL A 1 91 ? 20.354 40.349 -7.797 1.00 26.37 91 VAL A N 1
ATOM 521 C CA . VAL A 1 91 ? 20.432 41.680 -7.200 1.00 24.13 91 VAL A CA 1
ATOM 522 C C . VAL A 1 91 ? 19.439 41.850 -6.051 1.00 23.55 91 VAL A C 1
ATOM 523 O O . VAL A 1 91 ? 18.294 41.416 -6.140 1.00 24.35 91 VAL A O 1
ATOM 527 N N . LEU A 1 92 ? 19.898 42.471 -4.970 1.00 21.48 92 LEU A N 1
ATOM 528 C CA . LEU A 1 92 ? 19.065 42.729 -3.802 1.00 22.48 92 LEU A CA 1
ATOM 529 C C . LEU A 1 92 ? 19.058 44.237 -3.588 1.00 22.13 92 LEU A C 1
ATOM 530 O O . LEU A 1 92 ? 20.107 44.876 -3.652 1.00 21.96 92 LEU A O 1
ATOM 535 N N . ILE A 1 93 ? 17.878 44.806 -3.337 1.00 22.94 93 ILE A N 1
ATOM 536 C CA . ILE A 1 93 ? 17.768 46.251 -3.167 1.00 24.53 93 ILE A CA 1
ATOM 537 C C . ILE A 1 93 ? 17.107 46.718 -1.862 1.00 24.05 93 ILE A C 1
ATOM 538 O O . ILE A 1 93 ? 16.034 46.241 -1.487 1.00 24.70 93 ILE A O 1
ATOM 543 N N . ILE A 1 94 ? 17.765 47.655 -1.179 1.00 24.02 94 ILE A N 1
ATOM 544 C CA . ILE A 1 94 ? 17.245 48.229 0.060 1.00 23.26 94 ILE A CA 1
ATOM 545 C C . ILE A 1 94 ? 16.977 49.700 -0.201 1.00 24.48 94 ILE A C 1
ATOM 546 O O . ILE A 1 94 ? 17.893 50.493 -0.440 1.00 24.36 94 ILE A O 1
ATOM 551 N N . MET A 1 95 ? 15.705 50.067 -0.145 1.00 22.96 95 MET A N 1
ATOM 552 C CA . MET A 1 95 ? 15.326 51.433 -0.408 1.00 24.51 95 MET A CA 1
ATOM 553 C C . MET A 1 95 ? 14.849 52.164 0.855 1.00 24.83 95 MET A C 1
ATOM 554 O O . MET A 1 95 ? 13.937 51.723 1.564 1.00 24.60 95 MET A O 1
ATOM 559 N N . GLU A 1 96 ? 15.520 53.272 1.145 1.00 23.49 96 GLU A N 1
ATOM 560 C CA . GLU A 1 96 ? 15.179 54.074 2.300 1.00 24.09 96 GLU A CA 1
ATOM 561 C C . GLU A 1 96 ? 14.463 55.307 1.808 1.00 24.98 96 GLU A C 1
ATOM 562 O O . GLU A 1 96 ? 14.916 56.003 0.900 1.00 24.25 96 GLU A O 1
ATO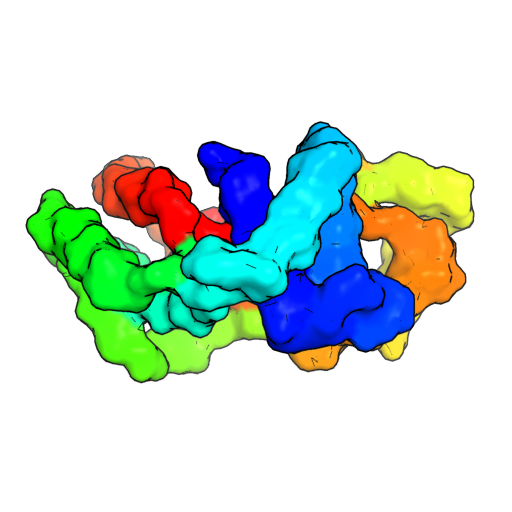M 568 N N . CYS A 1 97 ? 13.309 55.563 2.402 1.00 25.11 97 CYS A N 1
ATOM 569 C CA . CYS A 1 97 ? 12.532 56.699 1.985 1.00 27.09 97 CYS A CA 1
ATOM 570 C C . CYS A 1 97 ? 11.970 57.518 3.139 1.00 27.26 97 CYS A C 1
ATOM 571 O O . CYS A 1 97 ? 11.750 57.025 4.250 1.00 25.91 97 CYS A O 1
ATOM 574 N N . MET A 1 98 ? 11.758 58.795 2.842 1.00 26.62 98 MET A N 1
ATOM 575 C CA . MET A 1 98 ? 11.175 59.745 3.769 1.00 28.11 98 MET A CA 1
ATOM 576 C C . MET A 1 98 ? 10.056 60.328 2.933 1.00 27.27 98 MET A C 1
ATOM 577 O O . MET A 1 98 ? 10.305 60.924 1.885 1.00 25.58 98 MET A O 1
ATOM 582 N N . THR A 1 99 ? 8.826 60.136 3.389 1.00 26.61 99 THR A N 1
ATOM 583 C CA . THR A 1 99 ? 7.664 60.604 2.648 1.00 27.74 99 THR A CA 1
ATOM 584 C C . THR A 1 99 ? 6.509 61.134 3.483 1.00 28.09 99 THR A C 1
ATOM 585 O O . THR A 1 99 ? 6.360 60.789 4.653 1.00 28.05 99 THR A O 1
ATOM 589 N N . ASP A 1 100 ? 5.693 61.988 2.866 1.00 28.77 100 ASP A N 1
ATOM 590 C CA . ASP A 1 100 ? 4.540 62.558 3.542 1.00 30.17 100 ASP A CA 1
ATOM 591 C C . ASP A 1 100 ? 3.290 61.838 3.057 1.00 29.58 100 ASP A C 1
ATOM 592 O O . ASP A 1 100 ? 2.187 62.380 3.110 1.00 31.22 100 ASP A O 1
ATOM 597 N N . ASN A 1 101 ? 3.480 60.609 2.589 1.00 29.54 101 ASN A N 1
ATOM 598 C CA . ASN A 1 101 ? 2.389 59.787 2.086 1.00 28.83 101 ASN A CA 1
ATOM 599 C C . ASN A 1 101 ? 2.893 58.400 1.674 1.00 29.39 101 ASN A C 1
ATOM 600 O O . ASN A 1 101 ? 3.129 58.140 0.491 1.00 27.75 101 ASN A O 1
ATOM 605 N N . PRO A 1 102 ? 3.063 57.478 2.647 1.00 30.15 102 PRO A N 1
ATOM 606 C CA . PRO A 1 102 ? 3.539 56.116 2.401 1.00 30.55 102 PRO A CA 1
ATOM 607 C C . PRO A 1 102 ? 2.772 55.373 1.299 1.00 31.90 102 PRO A C 1
ATOM 608 O O . PRO A 1 102 ? 3.338 54.527 0.600 1.00 32.39 102 PRO A O 1
ATOM 612 N N . THR A 1 103 ? 1.490 55.688 1.161 1.00 32.68 103 THR A N 1
ATOM 613 C CA . THR A 1 103 ? 0.652 55.047 0.150 1.00 32.74 103 THR A CA 1
ATOM 614 C C . THR A 1 103 ? 1.128 55.395 -1.248 1.00 33.00 103 THR A C 1
ATOM 615 O O . THR A 1 103 ? 1.257 54.521 -2.104 1.00 33.69 103 THR A O 1
ATOM 619 N N . ARG A 1 104 ? 1.399 56.678 -1.473 1.00 33.19 104 ARG A N 1
ATOM 620 C CA . ARG A 1 104 ? 1.875 57.139 -2.768 1.00 32.76 104 ARG A CA 1
ATOM 621 C C . ARG A 1 104 ? 3.230 56.512 -3.063 1.00 32.35 104 ARG A C 1
ATOM 622 O O . ARG A 1 104 ? 3.471 56.027 -4.160 1.00 30.96 104 ARG A O 1
ATOM 630 N N . THR A 1 105 ? 4.102 56.530 -2.058 1.00 31.45 105 THR A N 1
ATOM 631 C CA . THR A 1 105 ? 5.448 55.978 -2.183 1.00 31.78 105 THR A CA 1
ATOM 632 C C . THR A 1 105 ? 5.458 54.514 -2.606 1.00 32.61 105 THR A C 1
ATOM 633 O O . THR A 1 105 ? 6.061 54.165 -3.621 1.00 30.74 105 THR A O 1
ATOM 637 N N . ILE A 1 106 ? 4.799 53.653 -1.833 1.00 33.31 106 ILE A N 1
ATOM 638 C CA . ILE A 1 106 ? 4.750 52.229 -2.156 1.00 34.99 106 ILE A CA 1
ATOM 639 C C . ILE A 1 106 ? 4.158 51.987 -3.544 1.00 35.91 106 ILE A C 1
ATOM 640 O O . ILE A 1 106 ? 4.553 51.052 -4.241 1.00 35.31 106 ILE A O 1
ATOM 645 N N . ALA A 1 107 ? 3.218 52.832 -3.945 1.00 36.40 107 ALA A N 1
ATOM 646 C CA . ALA A 1 107 ? 2.579 52.701 -5.250 1.00 36.51 107 ALA A CA 1
ATOM 647 C C . ALA A 1 107 ? 3.557 53.033 -6.379 1.00 36.01 107 ALA A C 1
ATOM 648 O O . ALA A 1 107 ? 3.632 52.310 -7.374 1.00 36.94 107 ALA A O 1
ATOM 650 N N . ASN A 1 108 ? 4.300 54.123 -6.224 1.00 34.84 108 ASN A N 1
ATOM 651 C CA . ASN A 1 108 ? 5.274 54.518 -7.238 1.00 34.34 108 ASN A CA 1
ATOM 652 C C . ASN A 1 108 ? 6.397 53.495 -7.365 1.00 33.16 108 ASN A C 1
ATOM 653 O O . ASN A 1 108 ? 6.791 53.130 -8.471 1.00 33.48 108 ASN A O 1
ATOM 658 N N . LEU A 1 109 ? 6.920 53.039 -6.236 1.00 32.09 109 LEU A N 1
ATOM 659 C CA . LEU A 1 109 ? 7.984 52.049 -6.263 1.00 31.70 109 LEU A CA 1
ATOM 660 C C . LEU A 1 109 ? 7.526 50.825 -7.047 1.00 32.76 109 LEU A C 1
ATOM 661 O O . LEU A 1 109 ? 8.248 50.315 -7.903 1.00 32.49 109 LEU A O 1
ATOM 666 N N . LYS A 1 110 ? 6.316 50.359 -6.756 1.00 34.60 110 LYS A N 1
ATOM 667 C CA . LYS A 1 110 ? 5.762 49.201 -7.445 1.00 35.66 110 LYS A CA 1
ATOM 668 C C . LYS A 1 110 ? 5.639 49.435 -8.946 1.00 36.31 110 LYS A C 1
ATOM 669 O O . LYS A 1 110 ? 5.771 48.502 -9.740 1.00 36.69 110 LYS A O 1
ATOM 675 N N . SER A 1 111 ? 5.388 50.681 -9.339 1.00 36.94 111 SER A N 1
ATOM 676 C CA . SER A 1 111 ? 5.258 51.004 -10.755 1.00 38.41 111 SER A CA 1
ATOM 677 C C . SER A 1 111 ? 6.619 50.940 -11.440 1.00 39.09 111 SER A C 1
ATOM 678 O O . SER A 1 111 ? 6.703 50.703 -12.643 1.00 39.67 111 SER A O 1
ATOM 681 N N . TYR A 1 112 ? 7.680 51.146 -10.667 1.00 38.34 112 TYR A N 1
ATOM 682 C CA . TYR A 1 112 ? 9.040 51.101 -11.196 1.00 37.88 112 TYR A CA 1
ATOM 683 C C . TYR A 1 112 ? 9.441 49.646 -11.429 1.00 37.45 112 TYR A C 1
ATOM 684 O O . TYR A 1 112 ? 9.999 49.302 -12.473 1.00 38.12 112 TYR A O 1
ATOM 693 N N . PHE A 1 113 ? 9.159 48.794 -10.448 1.00 38.88 113 PHE A N 1
ATOM 694 C CA . PHE A 1 113 ? 9.483 47.376 -10.556 1.00 41.47 113 PHE A CA 1
ATOM 695 C C . PHE A 1 113 ? 8.583 46.688 -11.578 1.00 44.68 113 PHE A C 1
ATOM 696 O O . PHE A 1 113 ? 9.041 45.836 -12.338 1.00 44.77 113 PHE A O 1
ATOM 704 N N . ASN A 1 114 ? 7.305 47.056 -11.593 1.00 48.75 114 ASN A N 1
ATOM 705 C CA . ASN A 1 114 ? 6.361 46.473 -12.538 1.00 52.70 114 ASN A CA 1
ATOM 706 C C . ASN A 1 114 ? 6.538 47.080 -13.923 1.00 53.94 114 ASN A C 1
ATOM 707 O O . ASN A 1 114 ? 5.569 47.288 -14.654 1.00 55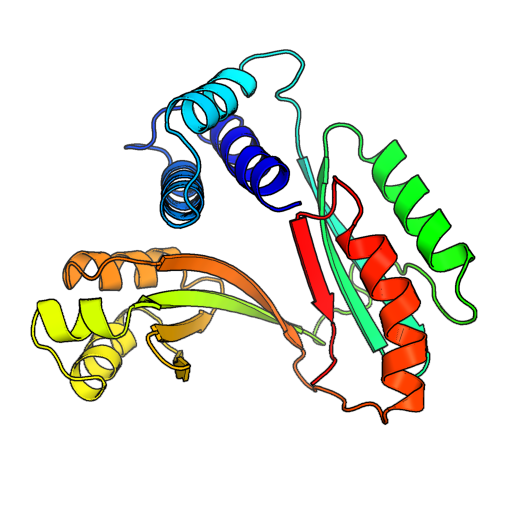.63 114 ASN A O 1
ATOM 712 N N . LYS A 1 115 ? 7.786 47.374 -14.264 1.00 54.48 115 LYS A N 1
ATOM 713 C CA . LYS A 1 115 ? 8.130 47.945 -15.560 1.00 54.98 115 LYS A CA 1
ATOM 714 C C . LYS A 1 115 ? 9.403 47.252 -16.028 1.00 53.84 115 LYS A C 1
ATOM 715 O O . LYS A 1 115 ? 9.802 47.359 -17.188 1.00 54.42 115 LYS A O 1
ATOM 721 N N . THR A 1 116 ? 10.034 46.542 -15.099 1.00 51.67 116 THR A N 1
ATOM 722 C CA . THR A 1 116 ? 11.266 45.810 -15.366 1.00 49.51 116 THR A CA 1
ATOM 723 C C . THR A 1 116 ? 11.046 44.327 -15.097 1.00 48.37 116 THR A C 1
ATOM 724 O O . THR A 1 116 ? 10.738 43.920 -13.973 1.00 47.76 116 THR A O 1
ATOM 728 N N . GLN A 1 117 ? 11.208 43.530 -16.146 1.00 46.96 117 GLN A N 1
ATOM 729 C CA . GLN A 1 117 ? 11.021 42.089 -16.081 1.00 46.09 117 GLN A CA 1
ATOM 730 C C . GLN A 1 117 ? 11.938 41.408 -15.067 1.00 43.94 117 GLN A C 1
ATOM 731 O O . GLN A 1 117 ? 13.148 41.634 -15.059 1.00 43.94 117 GLN A O 1
ATOM 737 N N . GLY A 1 118 ? 11.348 40.577 -14.209 1.00 42.05 118 GLY A N 1
ATOM 738 C CA . GLY A 1 118 ? 12.121 39.859 -13.209 1.00 40.49 118 GLY A CA 1
ATOM 739 C C . GLY A 1 118 ? 12.370 40.582 -11.901 1.00 39.11 118 GLY A C 1
ATOM 740 O O . GLY A 1 118 ? 13.003 40.036 -11.000 1.00 39.03 118 GLY A O 1
ATOM 741 N N . ALA A 1 119 ? 11.873 41.810 -11.783 1.00 37.47 119 ALA A N 1
ATOM 742 C CA . ALA A 1 119 ? 12.074 42.591 -10.569 1.00 36.60 119 ALA A CA 1
ATOM 743 C C . ALA A 1 119 ? 10.777 42.744 -9.782 1.00 35.86 119 ALA A C 1
ATOM 744 O O . ALA A 1 119 ? 9.695 42.823 -10.364 1.00 35.66 119 ALA A O 1
ATOM 746 N N . SER A 1 120 ? 10.890 42.788 -8.458 1.00 34.79 120 SER A N 1
ATOM 747 C CA . SER A 1 120 ? 9.716 42.915 -7.607 1.00 33.59 120 SER A CA 1
ATOM 748 C C . SER A 1 120 ? 10.069 43.295 -6.177 1.00 33.06 120 SER A C 1
ATOM 749 O O . SER A 1 120 ? 11.141 42.944 -5.677 1.00 30.08 120 SER A O 1
ATOM 752 N N . ILE A 1 121 ? 9.161 44.018 -5.532 1.00 31.64 121 ILE A N 1
ATOM 753 C CA . ILE A 1 121 ? 9.342 44.423 -4.143 1.00 32.77 121 ILE A CA 1
ATOM 754 C C . ILE A 1 121 ? 8.976 43.213 -3.297 1.00 32.55 121 ILE A C 1
ATOM 755 O O . ILE A 1 121 ? 8.021 42.500 -3.608 1.00 32.59 121 ILE A O 1
ATOM 760 N N . VAL A 1 122 ? 9.747 42.973 -2.245 1.00 32.37 122 VAL A N 1
ATOM 761 C CA . VAL A 1 122 ? 9.497 41.842 -1.364 1.00 33.03 122 VAL A CA 1
ATOM 762 C C . VAL A 1 122 ? 9.233 42.311 0.063 1.00 34.20 122 VAL A C 1
ATOM 763 O O . VAL A 1 122 ? 9.618 43.416 0.447 1.00 33.83 122 VAL A O 1
ATOM 767 N N . PRO A 1 123 ? 8.568 41.474 0.870 1.00 35.73 123 PRO A N 1
ATOM 768 C CA . PRO A 1 123 ? 8.273 41.841 2.253 1.00 36.33 123 PRO A CA 1
ATOM 769 C C . PRO A 1 123 ? 9.527 42.158 3.062 1.00 37.28 123 PRO A C 1
ATOM 770 O O . PRO A 1 123 ? 10.559 41.504 2.898 1.00 36.54 123 PRO A O 1
ATOM 774 N N . ASN A 1 124 ? 9.434 43.167 3.916 1.00 37.60 124 ASN A N 1
ATOM 775 C CA . ASN A 1 124 ? 10.562 43.556 4.755 1.00 38.83 124 ASN A CA 1
ATOM 776 C C . ASN A 1 124 ? 11.015 42.357 5.575 1.00 38.46 124 ASN A C 1
ATOM 777 O O . ASN A 1 124 ? 10.195 41.602 6.098 1.00 39.60 124 ASN A O 1
ATOM 782 N N . GLY A 1 125 ? 12.327 42.186 5.676 1.00 37.47 125 GLY A N 1
ATOM 783 C CA . GLY A 1 125 ? 12.870 41.071 6.424 1.00 35.25 125 GLY A CA 1
ATOM 784 C C . GLY A 1 125 ? 13.417 40.023 5.479 1.00 34.04 125 GLY A C 1
ATOM 785 O O . GLY A 1 125 ? 14.253 39.207 5.867 1.00 34.05 125 GLY A O 1
ATOM 786 N N . SER A 1 126 ? 12.948 40.056 4.233 1.00 33.66 126 SER A N 1
ATOM 787 C CA . SER A 1 126 ? 13.378 39.104 3.211 1.00 32.83 126 SER A CA 1
ATOM 788 C C . SER A 1 126 ? 14.881 39.157 2.984 1.00 33.25 126 SER A C 1
ATOM 789 O O . SER A 1 126 ? 15.507 38.144 2.677 1.00 33.11 126 SER A O 1
ATOM 792 N N . LEU A 1 127 ? 15.459 40.342 3.146 1.00 31.84 127 LEU A N 1
ATOM 793 C CA . LEU A 1 127 ? 16.894 40.531 2.957 1.00 32.39 127 LEU A CA 1
ATOM 794 C C . LEU A 1 127 ? 17.665 40.501 4.271 1.00 33.35 127 LEU A C 1
ATOM 795 O O . LEU A 1 127 ? 18.844 40.848 4.307 1.00 33.13 127 LEU A O 1
ATOM 800 N N . GLU A 1 128 ? 17.006 40.076 5.344 1.00 35.08 128 GLU A N 1
ATOM 801 C CA . GLU A 1 128 ? 17.652 40.018 6.650 1.00 35.83 128 GLU A CA 1
ATOM 802 C C . GLU A 1 128 ? 18.924 39.180 6.589 1.00 34.05 128 GLU A C 1
ATOM 803 O O . GLU A 1 128 ? 18.969 38.152 5.917 1.00 34.76 128 GLU A O 1
ATOM 809 N N . PHE A 1 129 ? 19.964 39.645 7.286 1.00 32.03 129 PHE A N 1
ATOM 810 C CA . PHE A 1 129 ? 21.251 38.955 7.336 1.00 31.14 129 PHE A CA 1
ATOM 811 C C . PHE A 1 129 ? 22.051 39.033 6.038 1.00 31.66 129 PHE A C 1
ATOM 812 O O . PHE A 1 129 ? 23.139 38.479 5.944 1.00 29.89 129 PHE A O 1
ATOM 820 N N . MET A 1 130 ? 21.514 39.725 5.041 1.00 31.12 130 MET A N 1
ATOM 821 C CA . MET A 1 130 ? 22.201 39.863 3.764 1.00 30.94 130 MET A CA 1
ATOM 822 C C . MET A 1 130 ? 22.961 41.182 3.676 1.00 29.21 130 MET A C 1
ATOM 823 O O . MET A 1 130 ? 23.822 41.366 2.814 1.00 27.04 130 MET A O 1
ATOM 828 N N . PHE A 1 131 ? 22.635 42.098 4.575 1.00 27.22 131 PHE A N 1
ATOM 829 C CA . PHE A 1 131 ? 23.274 43.411 4.616 1.00 26.32 131 PHE A CA 1
ATOM 830 C C . PHE A 1 131 ? 23.719 43.740 6.039 1.00 27.86 131 PHE A C 1
ATOM 831 O O . PHE A 1 131 ? 23.228 43.153 7.002 1.00 27.11 131 PHE A O 1
ATOM 839 N N . ASN A 1 132 ? 24.659 44.678 6.158 1.00 27.92 132 ASN A N 1
ATOM 840 C CA . ASN A 1 132 ? 25.165 45.123 7.454 1.00 28.63 132 ASN A CA 1
ATOM 841 C C . ASN A 1 132 ? 24.883 46.617 7.567 1.00 27.36 132 ASN A C 1
ATOM 842 O O . ASN A 1 132 ? 25.037 47.361 6.597 1.00 27.31 132 ASN A O 1
ATOM 847 N N . ARG A 1 133 ? 24.461 47.063 8.743 1.00 28.79 133 ARG A N 1
ATOM 848 C CA . ARG A 1 133 ? 24.174 48.481 8.944 1.00 29.48 133 ARG A CA 1
ATOM 849 C C . ARG A 1 133 ? 25.459 49.080 9.494 1.00 29.31 133 ARG A C 1
ATOM 850 O O . ARG A 1 133 ? 25.911 48.677 10.559 1.00 27.58 133 ARG A O 1
ATOM 858 N N . LYS A 1 134 ? 26.048 50.040 8.786 1.00 28.90 134 LYS A N 1
ATOM 859 C CA . LYS A 1 134 ? 27.294 50.656 9.242 1.00 27.68 134 LYS A CA 1
ATOM 860 C C . LYS A 1 134 ? 27.257 52.172 9.339 1.00 26.56 134 LYS A C 1
ATOM 861 O O . LYS A 1 134 ? 26.533 52.828 8.598 1.00 24.72 134 LYS A O 1
ATOM 867 N N . SER A 1 135 ? 28.061 52.714 10.252 1.00 24.68 135 SER A N 1
ATOM 868 C CA . SER A 1 135 ? 28.172 54.157 10.427 1.00 24.45 135 SER A CA 1
ATOM 869 C C . SER A 1 135 ? 29.281 54.537 9.456 1.00 24.10 135 SER A C 1
ATOM 870 O O . SER A 1 135 ? 30.350 53.928 9.477 1.00 23.72 135 SER A O 1
ATOM 873 N N . VAL A 1 136 ? 29.036 55.514 8.601 1.00 25.47 136 VAL A N 1
ATOM 874 C CA . VAL A 1 136 ? 30.057 55.918 7.645 1.00 26.16 136 VAL A CA 1
ATOM 875 C C . VAL A 1 136 ? 30.324 57.408 7.733 1.00 27.18 136 VAL A C 1
ATOM 876 O O . VAL A 1 136 ? 29.439 58.223 7.478 1.00 26.78 136 VAL A O 1
ATOM 880 N N . PHE A 1 137 ? 31.548 57.760 8.108 1.00 27.02 137 PHE A N 1
ATOM 881 C CA . PHE A 1 137 ? 31.924 59.160 8.213 1.00 29.87 137 PHE A CA 1
ATOM 882 C C . PHE A 1 137 ? 32.931 59.527 7.132 1.00 32.28 137 PHE A C 1
ATOM 883 O O . PHE A 1 137 ? 33.948 58.854 6.954 1.00 33.39 137 PHE A O 1
ATOM 891 N N . GLU A 1 138 ? 32.632 60.591 6.393 1.00 35.14 138 GLU A N 1
ATOM 892 C CA . GLU A 1 138 ? 33.531 61.058 5.351 1.00 38.72 138 GLU A CA 1
ATOM 893 C C . GLU A 1 138 ? 34.245 62.296 5.868 1.00 40.24 138 GLU A C 1
ATOM 894 O O . GLU A 1 138 ? 33.618 63.189 6.442 1.00 38.92 138 GLU A O 1
ATOM 900 N N . CYS A 1 139 ? 35.555 62.338 5.672 1.00 41.95 139 CYS A N 1
ATOM 901 C CA . CYS A 1 139 ? 36.368 63.461 6.128 1.00 44.70 139 CYS A CA 1
ATOM 902 C C . CYS A 1 139 ? 37.289 63.915 5.005 1.00 44.71 139 CYS A C 1
ATOM 903 O O . CYS A 1 139 ? 37.679 63.119 4.154 1.00 44.18 139 CYS A O 1
ATOM 906 N N . LEU A 1 140 ? 37.631 65.197 5.006 1.00 46.03 140 LEU A N 1
ATOM 907 C CA . LEU A 1 140 ? 38.506 65.746 3.980 1.00 47.96 140 LEU A CA 1
ATOM 908 C C . LEU A 1 140 ? 39.968 65.484 4.325 1.00 48.32 140 LEU A C 1
ATOM 909 O O . LEU A 1 140 ? 40.420 65.798 5.429 1.00 48.51 140 LEU A O 1
ATOM 914 N N . LYS A 1 141 ? 40.704 64.903 3.378 1.00 49.18 141 LYS A N 1
ATOM 915 C CA . LYS A 1 141 ? 42.118 64.596 3.581 1.00 50.56 141 LYS A CA 1
ATOM 916 C C . LYS A 1 141 ? 42.891 65.832 4.018 1.00 51.00 141 LYS A C 1
ATOM 917 O O . LYS A 1 141 ? 43.850 65.732 4.780 1.00 50.99 141 LYS A O 1
ATOM 923 N N . ASN A 1 142 ? 42.468 66.994 3.528 1.00 51.82 142 ASN A N 1
ATOM 924 C CA . ASN A 1 142 ? 43.120 68.255 3.857 1.00 52.33 142 ASN A CA 1
ATOM 925 C C . ASN A 1 142 ? 42.803 68.726 5.273 1.00 52.22 142 ASN A C 1
ATOM 926 O O . ASN A 1 142 ? 43.573 69.481 5.868 1.00 51.71 142 ASN A O 1
ATOM 931 N N . GLU A 1 143 ? 41.671 68.285 5.809 1.00 51.57 143 GLU A N 1
ATOM 932 C CA . GLU A 1 143 ? 41.282 68.664 7.163 1.00 51.05 143 GLU A CA 1
ATOM 933 C C . GLU A 1 143 ? 42.128 67.910 8.179 1.00 50.46 143 GLU A C 1
ATOM 934 O O . GLU A 1 143 ? 42.539 68.466 9.197 1.00 49.66 143 GLU A O 1
ATOM 940 N N . VAL A 1 144 ? 42.383 66.636 7.896 1.00 51.00 144 VAL A N 1
ATOM 941 C CA . VAL A 1 144 ? 43.186 65.802 8.778 1.00 51.76 144 VAL A CA 1
ATOM 942 C C . VAL A 1 144 ? 44.579 66.402 8.921 1.00 53.40 144 VAL A C 1
ATOM 943 O O . VAL A 1 144 ? 45.092 66.557 10.028 1.00 52.86 144 VAL A O 1
ATOM 947 N N . GLU A 1 145 ? 45.178 66.742 7.787 1.00 55.54 145 GLU A N 1
ATOM 948 C CA . GLU A 1 145 ? 46.511 67.325 7.761 1.00 58.20 145 GLU A CA 1
ATOM 949 C C . GLU A 1 145 ? 46.520 68.698 8.426 1.00 58.67 145 GLU A C 1
ATOM 950 O O . GLU A 1 145 ? 47.539 69.122 8.977 1.00 58.4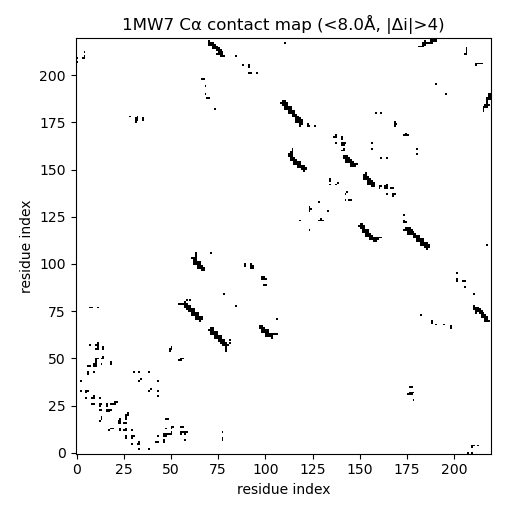5 145 GLU A O 1
ATOM 956 N N . ASN A 1 146 ? 45.381 69.385 8.376 1.00 59.97 146 ASN A N 1
ATOM 957 C CA . ASN A 1 146 ? 45.257 70.713 8.971 1.00 61.06 146 ASN A CA 1
ATOM 958 C C . ASN A 1 146 ? 45.670 70.689 10.439 1.00 61.38 146 ASN A C 1
ATOM 959 O O . ASN A 1 146 ? 46.477 71.509 10.872 1.00 61.56 146 ASN A O 1
ATOM 964 N N . LEU A 1 147 ? 45.109 69.755 11.205 1.00 61.36 147 LEU A N 1
ATOM 965 C CA . LEU A 1 147 ? 45.465 69.630 12.614 1.00 61.32 147 LEU A CA 1
ATOM 966 C C . LEU A 1 147 ? 46.629 68.653 12.751 1.00 61.02 147 LEU A C 1
ATOM 967 O O . LEU A 1 147 ? 46.811 68.007 13.783 1.00 61.20 147 LEU A O 1
ATOM 972 N N . LYS A 1 148 ? 47.406 68.562 11.675 1.00 60.48 148 LYS A N 1
ATOM 973 C CA . LYS A 1 148 ? 48.590 67.713 11.580 1.00 59.48 148 LYS A CA 1
ATOM 974 C C . LYS A 1 148 ? 48.606 66.386 12.331 1.00 57.93 148 LYS A C 1
ATOM 975 O O . LYS A 1 148 ? 49.315 66.235 13.325 1.00 58.13 148 LYS A O 1
ATOM 981 N N . LEU A 1 149 ? 47.830 65.424 11.844 1.00 55.50 149 LEU A N 1
ATOM 982 C CA . LEU A 1 149 ? 47.797 64.098 12.446 1.00 52.85 149 LEU A CA 1
ATOM 983 C C . LEU A 1 149 ? 47.759 63.107 11.290 1.00 50.26 149 LEU A C 1
ATOM 984 O O . LEU A 1 149 ? 47.023 63.300 10.323 1.00 50.12 149 LEU A O 1
ATOM 989 N N . SER A 1 150 ? 48.575 62.062 11.382 1.00 47.69 150 SER A N 1
ATOM 990 C CA . SER A 1 150 ? 48.655 61.047 10.338 1.00 44.32 150 SER A CA 1
ATOM 991 C C . SER A 1 150 ? 47.418 60.158 10.298 1.00 43.15 150 SER A C 1
ATOM 992 O O . SER A 1 150 ? 46.601 60.166 11.218 1.00 41.95 150 SER A O 1
ATOM 995 N N . LEU A 1 151 ? 47.283 59.395 9.219 1.00 40.84 151 LEU A N 1
ATOM 996 C CA . LEU A 1 151 ? 46.151 58.494 9.070 1.00 41.20 151 LEU A CA 1
ATOM 997 C C . LEU A 1 151 ? 46.323 57.356 10.065 1.00 40.51 151 LEU A C 1
ATOM 998 O O . LEU A 1 151 ? 45.362 56.672 10.425 1.00 40.83 151 LEU A O 1
ATOM 1003 N N . GLU A 1 152 ? 47.562 57.157 10.506 1.00 39.29 152 GLU A N 1
ATOM 1004 C CA . GLU A 1 152 ? 47.858 56.118 11.477 1.00 38.16 152 GLU A CA 1
ATOM 1005 C C . GLU A 1 152 ? 47.351 56.572 12.839 1.00 35.44 152 GLU A C 1
ATOM 1006 O O . GLU A 1 152 ? 46.813 55.777 13.603 1.00 34.57 152 GLU A O 1
ATOM 1012 N N . ASP A 1 153 ? 47.521 57.859 13.138 1.00 33.60 153 ASP A N 1
ATOM 1013 C CA . ASP A 1 153 ? 47.061 58.402 14.414 1.00 32.14 153 ASP A CA 1
ATOM 1014 C C . ASP A 1 153 ? 45.542 58.475 14.417 1.00 30.71 153 ASP A C 1
ATOM 1015 O O . ASP A 1 153 ? 44.906 58.253 15.447 1.00 28.61 153 ASP A O 1
ATOM 1020 N N . LEU A 1 154 ? 44.963 58.795 13.266 1.00 29.42 154 LEU A N 1
ATOM 1021 C CA . LEU A 1 154 ? 43.516 58.901 13.144 1.00 29.12 154 LEU A CA 1
ATOM 1022 C C . LEU A 1 154 ? 42.854 57.557 13.395 1.00 28.37 154 LEU A C 1
ATOM 1023 O O . LEU A 1 154 ? 41.819 57.484 14.055 1.00 28.04 154 LEU A O 1
ATOM 1028 N N . GLU A 1 155 ? 43.455 56.497 12.867 1.00 28.19 155 GLU A N 1
ATOM 1029 C CA . GLU A 1 155 ? 42.911 55.155 13.041 1.00 29.79 155 GLU A CA 1
ATOM 1030 C C . GLU A 1 155 ? 43.104 54.656 14.463 1.00 29.53 155 GLU A C 1
ATOM 1031 O O . GLU A 1 155 ? 42.184 54.096 15.058 1.00 27.64 155 GLU A O 1
ATOM 1037 N N . PHE A 1 156 ? 44.305 54.853 15.004 1.00 28.48 156 PHE A N 1
ATOM 1038 C CA . PHE A 1 156 ? 44.606 54.422 16.360 1.00 27.28 156 PHE A CA 1
ATOM 1039 C C . PHE A 1 156 ? 43.674 55.106 17.353 1.00 27.24 156 PHE A C 1
ATOM 1040 O O . PHE A 1 156 ? 43.169 54.481 18.284 1.00 26.15 156 PHE A O 1
ATOM 1048 N N . ALA A 1 157 ? 43.450 56.398 17.137 1.00 25.98 157 ALA A N 1
ATOM 1049 C CA . ALA A 1 157 ? 42.586 57.196 17.998 1.00 26.75 157 ALA A CA 1
ATOM 1050 C C . ALA A 1 157 ? 41.129 56.762 17.927 1.00 27.06 157 ALA A C 1
ATOM 1051 O O . ALA A 1 157 ? 40.496 56.504 18.949 1.00 26.88 157 ALA A O 1
ATOM 1053 N N . LEU A 1 158 ? 40.597 56.671 16.715 1.00 25.63 158 LEU A N 1
ATOM 1054 C CA . LEU A 1 158 ? 39.201 56.289 16.535 1.00 24.66 158 LEU A CA 1
ATOM 1055 C C . LEU A 1 158 ? 38.846 54.822 16.775 1.00 24.64 158 LEU A C 1
ATOM 1056 O O . LEU A 1 158 ? 37.668 54.461 16.732 1.00 24.12 158 LEU A O 1
ATOM 1061 N N . ILE A 1 159 ? 39.847 53.978 17.022 1.00 25.01 159 ILE A N 1
ATOM 1062 C CA . ILE A 1 159 ? 39.583 52.557 17.263 1.00 26.08 159 ILE A CA 1
ATOM 1063 C C . ILE A 1 159 ? 38.812 52.411 18.562 1.00 25.78 159 ILE A C 1
ATOM 1064 O O . ILE A 1 159 ? 38.060 51.459 18.739 1.00 25.92 159 ILE A O 1
ATOM 1069 N N . ASP A 1 160 ? 39.000 53.366 19.472 1.00 25.89 160 ASP A N 1
ATOM 1070 C CA . ASP A 1 160 ? 38.303 53.352 20.751 1.00 25.26 160 ASP A CA 1
ATOM 1071 C C . ASP A 1 160 ? 36.918 54.000 20.665 1.00 24.14 160 ASP A C 1
ATOM 1072 O O . ASP A 1 160 ? 36.154 53.967 21.626 1.00 24.71 160 ASP A O 1
ATOM 1077 N N . TYR A 1 161 ? 36.602 54.588 19.515 1.00 23.84 161 TYR A N 1
ATOM 1078 C CA . TYR A 1 161 ? 35.309 55.236 19.323 1.00 23.35 161 TYR A CA 1
ATOM 1079 C C . TYR A 1 161 ? 34.438 54.534 18.282 1.00 23.14 161 TYR A C 1
ATOM 1080 O O . TYR A 1 161 ? 33.510 55.129 17.735 1.00 23.60 161 TYR A O 1
ATOM 1089 N N . GLY A 1 162 ? 34.746 53.271 18.009 1.00 23.48 162 GLY A N 1
ATOM 1090 C CA . GLY A 1 162 ? 33.955 52.508 17.066 1.00 24.33 162 GLY A CA 1
ATOM 1091 C C . GLY A 1 162 ? 34.451 52.260 15.656 1.00 24.57 162 GLY A C 1
ATOM 1092 O O . GLY A 1 162 ? 33.781 51.563 14.902 1.00 25.00 162 GLY A O 1
ATOM 1093 N N . LEU A 1 163 ? 35.598 52.816 15.283 1.00 24.73 163 LEU A N 1
ATOM 1094 C CA . LEU A 1 163 ? 36.129 52.605 13.932 1.00 25.15 163 LEU A CA 1
ATOM 1095 C C . LEU A 1 163 ? 36.399 51.127 13.650 1.00 26.36 163 LEU A C 1
ATOM 1096 O O . LEU A 1 163 ? 37.028 50.440 14.453 1.00 26.10 163 LEU A O 1
ATOM 1101 N N . GLU A 1 164 ? 35.929 50.654 12.497 1.00 27.10 164 GLU A N 1
ATOM 1102 C CA . GLU A 1 164 ? 36.138 49.274 12.078 1.00 30.05 164 GLU A CA 1
ATOM 1103 C C . GLU A 1 164 ? 37.083 49.274 10.881 1.00 32.04 164 GLU A C 1
ATOM 1104 O O . GLU A 1 164 ? 37.807 48.305 10.641 1.00 32.20 164 GLU A O 1
ATOM 1110 N N . GLU A 1 165 ? 37.078 50.375 10.143 1.00 33.14 165 GLU A N 1
ATOM 1111 C CA . GLU A 1 165 ? 37.930 50.499 8.970 1.00 36.28 165 GLU A CA 1
ATOM 1112 C C . GLU A 1 165 ? 38.112 51.932 8.495 1.00 36.60 165 GLU A C 1
ATOM 1113 O O . GLU A 1 165 ? 37.238 52.781 8.681 1.00 34.69 165 GLU A O 1
ATOM 1119 N N . LEU A 1 166 ? 39.263 52.185 7.884 1.00 38.15 166 LEU A N 1
ATOM 1120 C CA . LEU A 1 166 ? 39.595 53.497 7.350 1.00 41.01 166 LEU A CA 1
ATOM 1121 C C . LEU A 1 166 ? 40.016 53.295 5.901 1.00 44.36 166 LEU A C 1
ATOM 1122 O O . LEU A 1 166 ? 40.949 52.544 5.611 1.00 44.24 166 LEU A O 1
ATOM 1127 N N . GLU A 1 167 ? 39.312 53.960 4.992 1.00 48.43 167 GLU A N 1
ATOM 1128 C CA . GLU A 1 167 ? 39.600 53.848 3.571 1.00 52.95 167 GLU A CA 1
ATOM 1129 C C . GLU A 1 167 ? 39.941 55.223 3.007 1.00 55.04 167 GLU A C 1
ATOM 1130 O O . GLU A 1 167 ? 39.493 56.244 3.531 1.00 54.65 167 GLU A O 1
ATOM 1136 N N . GLU A 1 168 ? 40.735 55.246 1.942 1.00 58.35 168 GLU A N 1
ATOM 1137 C CA . GLU A 1 168 ? 41.133 56.503 1.319 1.00 61.87 168 GLU A CA 1
ATOM 1138 C C . GLU A 1 168 ? 40.551 56.671 -0.076 1.00 63.59 168 GLU A C 1
ATOM 1139 O O . GLU A 1 168 ? 40.627 55.763 -0.904 1.00 63.74 168 GLU A O 1
ATOM 1145 N N . VAL A 1 169 ? 39.973 57.841 -0.330 1.00 65.78 169 VAL A N 1
ATOM 1146 C CA . VAL A 1 169 ? 39.388 58.150 -1.630 1.00 68.17 169 VAL A CA 1
ATOM 1147 C C . VAL A 1 169 ? 39.747 59.585 -2.007 1.00 69.31 169 VAL A C 1
ATOM 1148 O O . VAL A 1 169 ? 39.085 60.533 -1.585 1.00 69.93 169 VAL A O 1
ATOM 1152 N N . GLU A 1 170 ? 40.808 59.725 -2.797 1.00 70.34 170 GLU A N 1
ATOM 1153 C CA . GLU A 1 170 ? 41.313 61.017 -3.256 1.00 71.09 170 GLU A CA 1
ATOM 1154 C C . GLU A 1 170 ? 40.681 62.268 -2.656 1.00 69.84 170 GLU A C 1
ATOM 1155 O O . GLU A 1 170 ? 39.518 62.586 -2.914 1.00 69.88 170 GLU A O 1
ATOM 1161 N N . ASP A 1 171 ? 41.480 62.967 -1.854 1.00 68.40 171 ASP A N 1
ATOM 1162 C CA . ASP A 1 171 ? 41.084 64.202 -1.183 1.00 66.45 171 ASP A CA 1
ATOM 1163 C C . ASP A 1 171 ? 40.231 63.995 0.063 1.00 63.72 171 ASP A C 1
ATOM 1164 O O . ASP A 1 171 ? 39.930 64.955 0.773 1.00 63.59 171 ASP A O 1
ATOM 1169 N N . LYS A 1 172 ? 39.843 62.755 0.342 1.00 59.92 172 LYS A N 1
ATOM 1170 C CA . LYS A 1 172 ? 39.020 62.497 1.520 1.00 56.51 172 LYS A CA 1
ATOM 1171 C C . LYS A 1 172 ? 39.235 61.125 2.150 1.00 52.76 172 LYS A C 1
ATOM 1172 O O . LYS A 1 172 ? 39.651 60.175 1.486 1.00 51.76 172 LYS A O 1
ATOM 1178 N N . ILE A 1 173 ? 38.938 61.048 3.442 1.00 48.54 173 ILE A N 1
ATOM 1179 C CA . ILE A 1 173 ? 39.075 59.824 4.213 1.00 43.39 173 ILE A CA 1
ATOM 1180 C C . ILE A 1 173 ? 37.695 59.328 4.624 1.00 40.23 173 ILE A C 1
ATOM 1181 O O . ILE A 1 173 ? 36.871 60.103 5.109 1.00 38.99 173 ILE A O 1
ATOM 1186 N N . ILE A 1 174 ? 37.446 58.039 4.428 1.00 37.39 174 ILE A N 1
ATOM 1187 C CA . ILE A 1 174 ? 36.163 57.454 4.787 1.00 35.86 174 ILE A CA 1
ATOM 1188 C C . ILE A 1 174 ? 36.363 56.473 5.933 1.00 33.65 174 ILE A C 1
ATOM 1189 O O . ILE A 1 174 ? 37.096 55.492 5.807 1.00 34.22 174 ILE A O 1
ATOM 1194 N N . ILE A 1 175 ? 35.697 56.746 7.049 1.00 30.92 175 ILE A N 1
ATOM 1195 C CA . ILE A 1 175 ? 35.786 55.911 8.233 1.00 29.00 175 ILE A CA 1
ATOM 1196 C C . ILE A 1 175 ? 34.450 55.225 8.509 1.00 27.50 175 ILE A C 1
ATOM 1197 O O . ILE A 1 175 ? 33.412 55.878 8.591 1.00 26.82 175 ILE A O 1
ATOM 1202 N N . ARG A 1 176 ? 34.485 53.903 8.651 1.00 27.84 176 ARG A N 1
ATOM 1203 C CA . ARG A 1 176 ? 33.274 53.142 8.908 1.00 27.53 176 ARG A CA 1
ATOM 1204 C C . ARG A 1 176 ? 33.330 52.426 10.247 1.00 27.87 176 ARG A C 1
ATOM 1205 O O . ARG A 1 176 ? 34.404 52.100 10.753 1.00 25.74 176 ARG A O 1
ATOM 1213 N N . GLY A 1 177 ? 32.153 52.201 10.815 1.00 26.96 177 GLY A N 1
ATOM 1214 C CA . GLY A 1 177 ? 32.041 51.512 12.085 1.00 26.34 177 GLY A CA 1
ATOM 1215 C C . GLY A 1 177 ? 30.654 50.905 12.127 1.00 26.03 177 GLY A C 1
ATOM 1216 O O . GLY A 1 177 ? 29.823 51.209 11.270 1.00 27.42 177 GLY A O 1
ATOM 1217 N N . ASP A 1 178 ? 30.393 50.049 13.111 1.00 24.97 178 ASP A N 1
ATOM 1218 C CA . ASP A 1 178 ? 29.080 49.434 13.223 1.00 25.68 178 ASP A CA 1
ATOM 1219 C C . ASP A 1 178 ? 28.024 50.524 13.356 1.00 24.91 178 ASP A C 1
ATOM 1220 O O . ASP A 1 178 ? 28.330 51.662 13.729 1.00 23.16 178 ASP A O 1
ATOM 1225 N N . TYR A 1 179 ? 26.783 50.162 13.047 1.00 24.45 179 TYR A N 1
ATOM 1226 C CA . TYR A 1 179 ? 25.671 51.096 13.106 1.00 26.56 179 TYR A CA 1
ATOM 1227 C C . TYR A 1 179 ? 25.539 51.726 14.471 1.00 24.89 179 TYR A C 1
ATOM 1228 O O . TYR A 1 179 ? 25.495 52.950 14.599 1.00 25.21 179 TYR A O 1
ATOM 1237 N N . ASN A 1 180 ? 25.487 50.884 15.499 1.00 25.20 180 ASN A N 1
ATOM 1238 C CA . ASN A 1 180 ? 25.340 51.335 16.876 1.00 25.81 180 ASN A CA 1
ATOM 1239 C C . ASN A 1 180 ? 26.462 52.251 17.367 1.00 23.88 180 ASN A C 1
ATOM 1240 O O . ASN A 1 180 ? 26.309 52.932 18.387 1.00 23.79 180 ASN A O 1
ATOM 1245 N N . SER A 1 181 ? 27.582 52.281 16.644 1.00 22.99 181 SER A N 1
ATOM 1246 C CA . SER A 1 181 ? 28.725 53.114 17.037 1.00 21.73 181 SER A CA 1
ATOM 1247 C C . SER A 1 181 ? 28.686 54.528 16.469 1.00 22.03 181 SER A C 1
ATOM 1248 O O . SER A 1 181 ? 29.654 55.281 16.614 1.00 20.35 181 SER A O 1
ATOM 1251 N N . PHE A 1 182 ? 27.574 54.890 15.834 1.00 22.82 182 PHE A N 1
ATOM 1252 C CA . PHE A 1 182 ? 27.422 56.219 15.250 1.00 22.96 182 PHE A CA 1
ATOM 1253 C C . PHE A 1 182 ? 27.723 57.356 16.224 1.00 22.55 182 PHE A C 1
ATOM 1254 O O . PHE A 1 182 ? 28.614 58.167 15.977 1.00 21.53 182 PHE A O 1
ATOM 1262 N N . LYS A 1 183 ? 26.968 57.428 17.317 1.00 22.66 183 LYS A N 1
ATOM 1263 C CA . LYS A 1 183 ? 27.121 58.480 18.327 1.00 23.82 183 LYS A CA 1
ATOM 1264 C C . LYS A 1 183 ? 28.555 58.606 18.836 1.00 22.91 183 LYS A C 1
ATOM 1265 O O . LYS A 1 183 ? 29.156 59.686 18.832 1.00 22.27 183 LYS A O 1
ATOM 1271 N N . LEU A 1 184 ? 29.112 57.480 19.276 1.00 22.26 184 LEU A N 1
ATOM 1272 C CA . LEU A 1 184 ? 30.477 57.468 19.776 1.00 21.16 184 LEU A CA 1
ATOM 1273 C C . LEU A 1 184 ? 31.475 57.985 18.741 1.00 20.69 184 LEU A C 1
ATOM 1274 O O . LEU A 1 184 ? 32.281 58.852 19.051 1.00 22.01 184 LEU A O 1
ATOM 1279 N N . LEU A 1 185 ? 31.446 57.432 17.522 1.00 21.51 185 LEU A N 1
ATOM 1280 C CA . LEU A 1 185 ? 32.354 57.864 16.467 1.00 21.71 185 LEU A CA 1
ATOM 1281 C C . LEU A 1 185 ? 32.278 59.375 16.300 1.00 22.26 185 LEU A C 1
ATOM 1282 O O . LEU A 1 185 ? 33.298 60.051 16.130 1.00 21.89 185 LEU A O 1
ATOM 1287 N N . ASN A 1 186 ? 31.067 59.921 16.359 1.00 23.87 186 ASN A N 1
ATOM 1288 C CA . ASN A 1 186 ? 30.898 61.364 16.248 1.00 24.73 186 ASN A CA 1
ATOM 1289 C C . ASN A 1 186 ? 31.696 62.023 17.364 1.00 25.80 186 ASN A C 1
ATOM 1290 O O . ASN A 1 186 ? 32.312 63.067 17.161 1.00 24.53 186 ASN A O 1
ATOM 1295 N N . GLU A 1 187 ? 31.677 61.403 18.541 1.00 26.79 187 GLU A N 1
ATOM 1296 C CA . GLU A 1 187 ? 32.397 61.915 19.701 1.00 28.80 187 GLU A CA 1
ATOM 1297 C C . GLU A 1 187 ? 33.884 61.959 19.379 1.00 28.90 187 GLU A C 1
ATOM 1298 O O . GLU A 1 187 ? 34.561 62.945 19.663 1.00 28.49 187 GLU A O 1
ATOM 1304 N N . GLY A 1 188 ? 34.381 60.881 18.781 1.00 27.28 188 GLY A N 1
ATOM 1305 C CA . GLY A 1 188 ? 35.787 60.821 18.419 1.00 28.07 188 GLY A CA 1
ATOM 1306 C C . GLY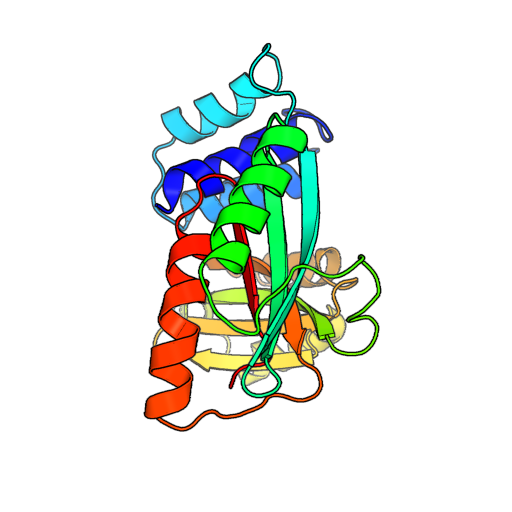 A 1 188 ? 36.197 61.948 17.500 1.00 28.71 188 GLY A C 1
ATOM 1307 O O . GLY A 1 188 ? 37.196 62.620 17.738 1.00 28.23 188 GLY A O 1
ATOM 1308 N N . PHE A 1 189 ? 35.429 62.159 16.432 1.00 28.57 189 PHE A N 1
ATOM 1309 C CA . PHE A 1 189 ? 35.704 63.219 15.475 1.00 29.67 189 PHE A CA 1
ATOM 1310 C C . PHE A 1 189 ? 35.684 64.590 16.146 1.00 30.24 189 PHE A C 1
ATOM 1311 O O . PHE A 1 189 ? 36.453 65.480 15.785 1.00 30.59 189 PHE A O 1
ATOM 1319 N N . GLU A 1 190 ? 34.801 64.753 17.124 1.00 31.05 190 GLU A N 1
ATOM 1320 C CA . GLU A 1 190 ? 34.689 66.018 17.839 1.00 34.06 190 GLU A CA 1
ATOM 1321 C C . GLU A 1 190 ? 35.828 66.189 18.843 1.00 34.69 190 GLU A C 1
ATOM 1322 O O . GLU A 1 190 ? 36.251 67.309 19.130 1.00 35.34 190 GLU A O 1
ATOM 1328 N N . SER A 1 191 ? 36.323 65.076 19.373 1.00 34.53 191 SER A N 1
ATOM 1329 C CA . SER A 1 191 ? 37.424 65.121 20.326 1.00 36.34 191 SER A CA 1
ATOM 1330 C C . SER A 1 191 ? 38.682 65.598 19.604 1.00 35.73 191 SER A C 1
ATOM 1331 O O . SER A 1 191 ? 39.459 66.395 20.132 1.00 36.34 191 SER A O 1
ATOM 1334 N N . LEU A 1 192 ? 38.866 65.096 18.387 1.00 36.35 192 LEU A N 1
ATOM 1335 C CA . LEU A 1 192 ? 40.015 65.449 17.564 1.00 36.67 192 LEU A CA 1
ATOM 1336 C C . LEU A 1 192 ? 39.779 66.783 16.870 1.00 37.45 192 LEU A C 1
ATOM 1337 O O . LEU A 1 192 ? 40.679 67.326 16.234 1.00 37.73 192 LEU A O 1
ATOM 1342 N N . LYS A 1 193 ? 38.562 67.303 16.994 1.00 37.78 193 LYS A N 1
ATOM 1343 C CA . LYS A 1 193 ? 38.210 68.572 16.371 1.00 38.61 193 LYS A CA 1
ATOM 1344 C C . LYS A 1 193 ? 38.385 68.449 14.864 1.00 38.11 193 LYS A C 1
ATOM 1345 O O . LYS A 1 193 ? 38.791 69.395 14.189 1.00 38.82 193 LYS A O 1
ATOM 1351 N N . LEU A 1 194 ? 38.059 67.264 14.357 1.00 36.83 194 LEU A N 1
ATOM 1352 C CA . LEU A 1 194 ? 38.162 66.950 12.936 1.00 36.64 194 LEU A CA 1
ATOM 1353 C C . LEU A 1 194 ? 36.814 67.129 12.235 1.00 36.40 194 LEU A C 1
ATOM 1354 O O . LEU A 1 194 ? 35.858 66.403 12.506 1.00 37.16 194 LEU A O 1
ATOM 1359 N N . PRO A 1 195 ? 36.724 68.112 11.322 1.00 36.20 195 PRO A N 1
ATOM 1360 C CA . PRO A 1 195 ? 35.497 68.394 10.573 1.00 36.07 195 PRO A CA 1
ATOM 1361 C C . PRO A 1 195 ? 34.990 67.193 9.774 1.00 36.26 195 PRO A C 1
ATOM 1362 O O . PRO A 1 195 ? 35.766 66.496 9.119 1.00 35.80 195 PRO A O 1
ATOM 1366 N N . ILE A 1 196 ? 33.683 66.969 9.831 1.00 36.24 196 ILE A N 1
ATOM 1367 C CA . ILE A 1 196 ? 33.052 65.861 9.126 1.00 35.73 196 ILE A CA 1
ATOM 1368 C C . ILE A 1 196 ? 32.392 66.346 7.843 1.00 36.41 196 ILE A C 1
ATOM 1369 O O . ILE A 1 196 ? 31.520 67.216 7.874 1.00 37.10 196 ILE A O 1
ATOM 1374 N N . LEU A 1 197 ? 32.812 65.779 6.716 1.00 36.57 197 LEU A N 1
ATOM 1375 C CA . LEU A 1 197 ? 32.259 66.154 5.418 1.00 36.88 197 LEU A CA 1
ATOM 1376 C C . LEU A 1 197 ? 30.846 65.607 5.305 1.00 36.90 197 LEU A C 1
ATOM 1377 O O . LEU A 1 197 ? 29.945 66.290 4.819 1.00 37.21 197 LEU A O 1
ATOM 1382 N N . LYS A 1 198 ? 30.664 64.374 5.761 1.00 34.97 198 LYS A N 1
ATOM 1383 C CA . LYS A 1 198 ? 29.362 63.719 5.717 1.00 32.79 198 LYS A CA 1
ATOM 1384 C C . LYS A 1 198 ? 29.290 62.542 6.687 1.00 30.83 198 LYS A C 1
ATOM 1385 O O . LYS A 1 198 ? 30.216 61.734 6.775 1.00 28.87 198 LYS A O 1
ATOM 1391 N N . ALA A 1 199 ? 28.188 62.454 7.418 1.00 28.59 199 ALA A N 1
ATOM 1392 C CA . ALA A 1 199 ? 27.991 61.376 8.376 1.00 27.04 199 ALA A CA 1
ATOM 1393 C C . ALA A 1 199 ? 26.652 60.730 8.068 1.00 26.60 199 ALA A C 1
ATOM 1394 O O . ALA A 1 199 ? 25.657 61.429 7.879 1.00 26.77 199 ALA A O 1
ATOM 1396 N N . SER A 1 200 ? 26.627 59.406 8.021 1.00 26.50 200 SER A N 1
ATOM 1397 C CA . SER A 1 200 ? 25.394 58.691 7.719 1.00 26.54 200 SER A CA 1
ATOM 1398 C C . SER A 1 200 ? 25.434 57.227 8.124 1.00 26.56 200 SER A C 1
ATOM 1399 O O . SER A 1 200 ? 26.456 56.717 8.584 1.00 26.46 200 SER A O 1
ATOM 1402 N N . LEU A 1 201 ? 24.301 56.564 7.940 1.00 25.82 201 LEU A N 1
ATOM 1403 C CA . LEU A 1 201 ? 24.168 55.150 8.233 1.00 27.40 201 LEU A CA 1
ATOM 1404 C C . LEU A 1 201 ? 23.850 54.496 6.898 1.00 27.31 201 LEU A C 1
ATOM 1405 O O . LEU A 1 201 ? 22.873 54.846 6.234 1.00 27.77 201 LEU A O 1
ATOM 1410 N N . GLN A 1 202 ? 24.697 53.557 6.489 1.00 28.16 202 GLN A N 1
ATOM 1411 C CA . GLN A 1 202 ? 24.501 52.892 5.218 1.00 29.76 202 GLN A CA 1
ATOM 1412 C C . GLN A 1 202 ? 24.339 51.386 5.365 1.00 29.56 202 GLN A C 1
ATOM 1413 O O . GLN A 1 202 ? 24.794 50.788 6.339 1.00 29.74 202 GLN A O 1
ATOM 1419 N N . ARG A 1 203 ? 23.676 50.789 4.390 1.00 30.45 203 ARG A N 1
ATOM 1420 C CA . ARG A 1 203 ? 23.466 49.352 4.373 1.00 29.51 203 ARG A CA 1
ATOM 1421 C C . ARG A 1 203 ? 24.479 48.769 3.394 1.00 28.45 203 ARG A C 1
ATOM 1422 O O . ARG A 1 203 ? 24.446 49.077 2.204 1.00 26.15 203 ARG A O 1
ATOM 1430 N N . ILE A 1 204 ? 25.384 47.932 3.904 1.00 27.80 204 ILE A N 1
ATOM 1431 C CA . ILE A 1 204 ? 26.411 47.313 3.076 1.00 28.46 204 ILE A CA 1
ATOM 1432 C C . ILE A 1 204 ? 26.209 45.801 2.961 1.00 28.46 204 ILE A C 1
ATOM 1433 O O . ILE A 1 204 ? 26.236 45.092 3.964 1.00 27.64 204 ILE A O 1
ATOM 1438 N N . ALA A 1 205 ? 26.007 45.318 1.737 1.00 28.98 205 ALA A N 1
ATOM 1439 C CA . ALA A 1 205 ? 25.797 43.892 1.484 1.00 29.50 205 ALA A CA 1
ATOM 1440 C C . ALA A 1 205 ? 26.933 43.039 2.045 1.00 30.96 205 ALA A C 1
ATOM 1441 O O . ALA A 1 205 ? 28.106 43.373 1.884 1.00 31.16 205 ALA A O 1
ATOM 1443 N N . THR A 1 206 ? 26.570 41.939 2.695 1.00 31.55 206 THR A N 1
ATOM 1444 C CA . THR A 1 206 ? 27.548 41.026 3.280 1.00 33.08 206 THR A CA 1
ATOM 1445 C C . THR A 1 206 ? 28.326 40.312 2.184 1.00 34.59 206 THR A C 1
ATOM 1446 O O . THR A 1 206 ? 29.540 40.122 2.291 1.00 33.82 206 THR A O 1
ATOM 1450 N N . THR A 1 207 ? 27.626 39.923 1.128 1.00 35.15 207 THR A N 1
ATOM 1451 C CA . THR A 1 207 ? 28.248 39.227 0.016 1.00 35.97 207 THR A CA 1
ATOM 1452 C C . THR A 1 207 ? 28.010 39.952 -1.304 1.00 35.42 207 THR A C 1
ATOM 1453 O O . THR A 1 207 ? 27.047 39.652 -2.016 1.00 35.09 207 THR A O 1
ATOM 1457 N N . PRO A 1 208 ? 28.863 40.916 -1.651 1.00 35.27 208 PRO A N 1
ATOM 1458 C CA . PRO A 1 208 ? 28.757 41.693 -2.884 1.00 34.99 208 PRO A CA 1
ATOM 1459 C C . PRO A 1 208 ? 28.810 40.817 -4.139 1.00 34.92 208 PRO A C 1
ATOM 1460 O O . PRO A 1 208 ? 29.431 39.754 -4.134 1.00 34.23 208 PRO A O 1
ATOM 1464 N N . ILE A 1 209 ? 28.157 41.275 -5.200 1.00 34.02 209 ILE A N 1
ATOM 1465 C CA . ILE A 1 209 ? 28.142 40.555 -6.464 1.00 33.93 209 ILE A CA 1
ATOM 1466 C C . ILE A 1 209 ? 28.601 41.504 -7.566 1.00 33.44 209 ILE A C 1
ATOM 1467 O O . ILE A 1 209 ? 28.422 42.719 -7.459 1.00 32.34 209 ILE A O 1
ATOM 1472 N N . GLU A 1 210 ? 29.209 40.953 -8.608 1.00 34.12 210 GLU A N 1
ATOM 1473 C CA . GLU A 1 210 ? 29.672 41.757 -9.728 1.00 34.53 210 GLU A CA 1
ATOM 1474 C C . GLU A 1 210 ? 28.931 41.328 -10.982 1.00 34.15 210 GLU A C 1
ATOM 1475 O O . GLU A 1 210 ? 28.855 40.141 -11.305 1.00 32.75 210 GLU A O 1
ATOM 1481 N N . LEU A 1 211 ? 28.363 42.307 -11.673 1.00 32.24 211 LEU A N 1
ATOM 1482 C CA . LEU A 1 211 ? 27.604 42.052 -12.889 1.00 33.26 211 LEU A CA 1
ATOM 1483 C C . LEU A 1 211 ? 28.445 42.414 -14.101 1.00 33.88 211 LEU A C 1
ATOM 1484 O O .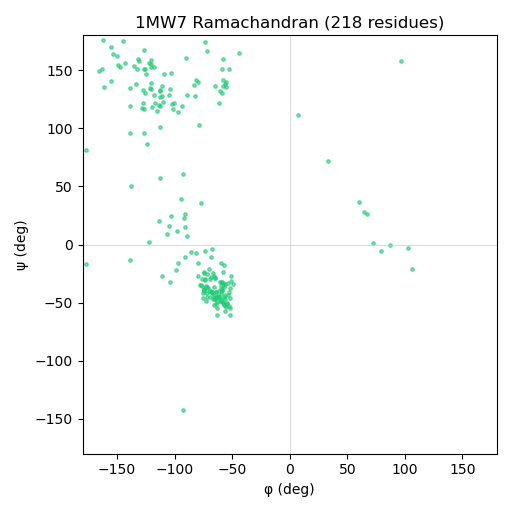 LEU A 1 211 ? 29.266 43.329 -14.041 1.00 33.43 211 LEU A O 1
ATOM 1489 N N . ASN A 1 212 ? 28.256 41.691 -15.201 1.00 34.59 212 ASN A N 1
ATOM 1490 C CA . ASN A 1 212 ? 28.996 42.015 -16.409 1.00 35.72 212 ASN A CA 1
ATOM 1491 C C . ASN A 1 212 ? 28.369 43.300 -16.947 1.00 36.50 212 ASN A C 1
ATOM 1492 O O . ASN A 1 212 ? 27.367 43.768 -16.412 1.00 35.09 212 ASN A O 1
ATOM 1497 N N . ASP A 1 213 ? 28.952 43.872 -17.993 1.00 38.14 213 ASP A N 1
ATOM 1498 C CA . ASP A 1 213 ? 28.432 45.110 -18.566 1.00 40.08 213 ASP A CA 1
ATOM 1499 C C . ASP A 1 213 ? 26.980 45.038 -19.018 1.00 39.97 213 ASP A C 1
ATOM 1500 O O . ASP A 1 213 ? 26.235 46.011 -18.886 1.00 39.95 213 ASP A O 1
ATOM 1505 N N . GLU A 1 214 ? 26.580 43.892 -19.556 1.00 39.49 214 GLU A N 1
ATOM 1506 C CA . GLU A 1 214 ? 25.211 43.699 -20.022 1.00 38.75 214 GLU A CA 1
ATOM 1507 C C . GLU A 1 214 ? 24.239 43.753 -18.847 1.00 37.54 214 GLU A C 1
ATOM 1508 O O . GLU A 1 214 ? 23.215 44.435 -18.905 1.00 37.08 214 GLU A O 1
ATOM 1514 N N . GLN A 1 215 ? 24.579 43.038 -17.776 1.00 35.49 215 GLN A N 1
ATOM 1515 C CA . GLN A 1 215 ? 23.751 42.990 -16.575 1.00 34.46 215 GLN A CA 1
ATOM 1516 C C . GLN A 1 215 ? 23.655 44.350 -15.897 1.00 34.47 215 GLN A C 1
ATOM 1517 O O . GLN A 1 215 ? 22.568 44.792 -15.535 1.00 32.10 215 GLN A O 1
ATOM 1523 N N . MET A 1 216 ? 24.794 45.017 -15.733 1.00 36.32 216 MET A N 1
ATOM 1524 C CA . MET A 1 216 ? 24.821 46.332 -15.103 1.00 38.25 216 MET A CA 1
ATOM 1525 C C . MET A 1 216 ? 23.893 47.290 -15.846 1.00 38.38 216 MET A C 1
ATOM 1526 O O . MET A 1 216 ? 23.137 48.043 -15.228 1.00 37.83 216 MET A O 1
ATOM 1531 N N . GLU A 1 217 ? 23.951 47.245 -17.172 1.00 39.13 217 GLU A N 1
ATOM 1532 C CA . GLU A 1 217 ? 23.128 48.113 -18.007 1.00 39.27 217 GLU A CA 1
ATOM 1533 C C . GLU A 1 217 ? 21.642 47.834 -17.796 1.00 38.10 217 GLU A C 1
ATOM 1534 O O . GLU A 1 217 ? 20.843 48.763 -17.673 1.00 37.03 217 GLU A O 1
ATOM 1540 N N . LEU A 1 218 ? 21.280 46.553 -17.759 1.00 36.55 218 LEU A N 1
ATOM 1541 C CA . LEU A 1 218 ? 19.889 46.147 -17.570 1.00 36.01 218 LEU A CA 1
ATOM 1542 C C . LEU A 1 218 ? 19.370 46.535 -16.193 1.00 34.76 218 LEU A C 1
ATOM 1543 O O . LEU A 1 218 ? 18.207 46.919 -16.043 1.00 34.82 218 LEU A O 1
ATOM 1548 N N . THR A 1 219 ? 20.240 46.439 -15.195 1.00 33.89 219 THR A N 1
ATOM 1549 C CA . THR A 1 219 ? 19.880 46.774 -13.825 1.00 33.37 219 THR A CA 1
ATOM 1550 C C . THR A 1 219 ? 19.804 48.282 -13.638 1.00 34.40 219 THR A C 1
ATOM 1551 O O . THR A 1 219 ? 18.892 48.795 -12.991 1.00 33.51 219 THR A O 1
ATOM 1555 N N . GLU A 1 220 ? 20.768 48.986 -14.219 1.00 36.31 220 GLU A N 1
ATOM 1556 C CA . GLU A 1 220 ? 20.846 50.440 -14.132 1.00 37.61 220 GLU A CA 1
ATOM 1557 C C . GLU A 1 220 ? 19.517 51.118 -14.474 1.00 37.36 220 GLU A C 1
ATOM 1558 O O . GLU A 1 220 ? 19.174 52.152 -13.895 1.00 37.22 220 GLU A O 1
ATOM 1564 N N . LYS A 1 221 ? 18.781 50.523 -15.408 1.00 36.95 221 LYS A N 1
ATOM 1565 C CA . LYS A 1 221 ? 17.494 51.054 -15.840 1.00 35.80 221 LYS A CA 1
ATOM 1566 C C . LYS A 1 221 ? 16.584 51.228 -14.633 1.00 33.93 221 LYS A C 1
ATOM 1567 O O . LYS A 1 221 ? 16.056 52.313 -14.388 1.00 32.45 221 LYS A O 1
ATOM 1573 N N . LEU A 1 222 ? 16.413 50.149 -13.877 1.00 30.44 222 LEU A N 1
ATOM 1574 C CA . LEU A 1 222 ? 15.569 50.147 -12.686 1.00 29.52 222 LEU A CA 1
ATOM 1575 C C . LEU A 1 222 ? 16.125 50.997 -11.554 1.00 29.45 222 LEU A C 1
ATOM 1576 O O . LEU A 1 222 ? 15.381 51.708 -10.882 1.00 30.93 222 LEU A O 1
ATOM 1581 N N . LEU A 1 223 ? 17.439 50.914 -11.340 1.00 27.96 223 LEU A N 1
ATOM 1582 C CA . LEU A 1 223 ? 18.083 51.667 -10.272 1.00 28.94 223 LEU A CA 1
ATOM 1583 C C . LEU A 1 223 ? 18.009 53.176 -10.475 1.00 29.38 223 LEU A C 1
ATOM 1584 O O . LEU A 1 223 ? 18.006 53.927 -9.502 1.00 29.02 223 LEU A O 1
ATOM 1589 N N . ASP A 1 224 ? 17.951 53.625 -11.723 1.00 30.45 224 ASP A N 1
ATOM 1590 C CA . ASP A 1 224 ? 17.869 55.055 -11.997 1.00 31.66 224 ASP A CA 1
ATOM 1591 C C . ASP A 1 224 ? 16.462 55.606 -11.766 1.00 30.65 224 ASP A C 1
ATOM 1592 O O . ASP A 1 224 ? 16.300 56.741 -11.319 1.00 30.47 224 ASP A O 1
ATOM 1597 N N . ARG A 1 225 ? 15.449 54.801 -12.068 1.00 31.05 225 ARG A N 1
ATOM 1598 C CA . ARG A 1 225 ? 14.074 55.243 -11.869 1.00 32.67 225 ARG A CA 1
ATOM 1599 C C . ARG A 1 225 ? 13.792 55.421 -10.388 1.00 32.06 225 ARG A C 1
ATOM 1600 O O . ARG A 1 225 ? 13.153 56.390 -9.975 1.00 31.67 225 ARG A O 1
ATOM 1608 N N . ILE A 1 226 ? 14.280 54.477 -9.592 1.00 31.66 226 ILE A N 1
ATOM 1609 C CA . ILE A 1 226 ? 14.101 54.503 -8.149 1.00 31.47 226 ILE A CA 1
ATOM 1610 C C . ILE A 1 226 ? 14.785 55.728 -7.549 1.00 32.45 226 ILE A C 1
ATOM 1611 O O . ILE A 1 226 ? 14.138 56.573 -6.929 1.00 32.33 226 ILE A O 1
ATOM 1616 N N . GLU A 1 227 ? 16.096 55.809 -7.745 1.00 33.69 227 GLU A N 1
ATOM 1617 C CA . GLU A 1 227 ? 16.912 56.909 -7.235 1.00 36.66 227 GLU A CA 1
ATOM 1618 C C . GLU A 1 227 ? 16.335 58.273 -7.606 1.00 36.44 227 GLU A C 1
ATOM 1619 O O . GLU A 1 227 ? 16.554 59.257 -6.899 1.00 35.58 227 GLU A O 1
ATOM 1625 N N . ASP A 1 228 ? 15.601 58.324 -8.713 1.00 35.94 228 ASP A N 1
ATOM 1626 C CA . ASP A 1 228 ? 15.012 59.576 -9.189 1.00 36.92 228 ASP A CA 1
ATOM 1627 C C . ASP A 1 228 ? 13.729 59.971 -8.468 1.00 35.74 228 ASP A C 1
ATOM 1628 O O . ASP A 1 228 ? 13.289 61.118 -8.559 1.00 36.01 228 ASP A O 1
ATOM 1633 N N . ASP A 1 229 ? 13.133 59.022 -7.752 1.00 33.44 229 ASP A N 1
ATOM 1634 C CA . ASP A 1 229 ? 11.908 59.285 -6.997 1.00 32.59 229 ASP A CA 1
ATOM 1635 C C . ASP A 1 229 ? 12.221 60.301 -5.896 1.00 31.66 229 ASP A C 1
ATOM 1636 O O . ASP A 1 229 ? 13.243 60.186 -5.217 1.00 29.49 229 ASP A O 1
ATOM 1641 N N . ASP A 1 230 ? 11.341 61.282 -5.712 1.00 31.53 230 ASP A N 1
ATOM 1642 C CA . ASP A 1 230 ? 11.552 62.322 -4.707 1.00 31.61 230 ASP A CA 1
ATOM 1643 C C . ASP A 1 230 ? 11.475 61.830 -3.261 1.00 29.65 230 ASP A C 1
ATOM 1644 O O . ASP A 1 230 ? 11.827 62.565 -2.345 1.00 30.88 230 ASP A O 1
ATOM 1649 N N . ASP A 1 231 ? 11.016 60.597 -3.049 1.00 27.95 231 ASP A N 1
ATOM 1650 C CA . ASP A 1 231 ? 10.900 60.070 -1.693 1.00 27.55 231 ASP A CA 1
ATOM 1651 C C . ASP A 1 231 ? 12.053 59.167 -1.268 1.00 26.61 231 ASP A C 1
ATOM 1652 O O . ASP A 1 231 ? 12.303 58.972 -0.077 1.00 27.38 231 ASP A O 1
ATOM 1657 N N . VAL A 1 232 ? 12.754 58.609 -2.253 1.00 24.50 232 VAL A N 1
ATOM 1658 C CA . VAL A 1 232 ? 13.878 57.726 -1.984 1.00 24.02 232 VAL A CA 1
ATOM 1659 C C . VAL A 1 232 ? 15.131 58.533 -1.618 1.00 23.46 232 VAL A C 1
ATOM 1660 O O . VAL A 1 232 ? 15.779 59.105 -2.495 1.00 25.52 232 VAL A O 1
ATOM 1664 N N . VAL A 1 233 ? 15.461 58.588 -0.334 1.00 21.81 233 VAL A N 1
ATOM 1665 C CA . VAL A 1 233 ? 16.634 59.337 0.117 1.00 22.05 233 VAL A CA 1
ATOM 1666 C C . VAL A 1 233 ? 17.904 58.494 0.171 1.00 22.48 233 VAL A C 1
ATOM 1667 O O . VAL A 1 233 ? 19.003 59.03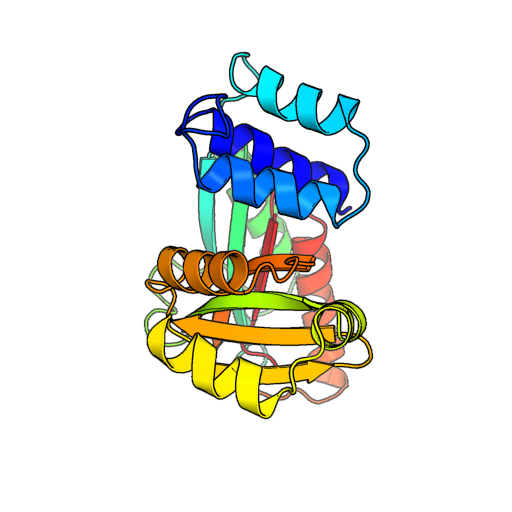4 0.332 1.00 22.53 233 VAL A O 1
ATOM 1671 N N . ALA A 1 234 ? 17.748 57.184 0.035 1.00 23.88 234 ALA A N 1
ATOM 1672 C CA . ALA A 1 234 ? 18.874 56.256 0.060 1.00 25.24 234 ALA A CA 1
ATOM 1673 C C . ALA A 1 234 ? 18.538 54.981 -0.698 1.00 25.22 234 ALA A C 1
ATOM 1674 O O . ALA A 1 234 ? 17.420 54.469 -0.612 1.00 25.47 234 ALA A O 1
ATOM 1676 N N . LEU A 1 235 ? 19.517 54.475 -1.436 1.00 24.85 235 LEU A N 1
ATOM 1677 C CA . LEU A 1 235 ? 19.336 53.257 -2.211 1.00 25.30 235 LEU A CA 1
ATOM 1678 C C . LEU A 1 235 ? 20.600 52.403 -2.079 1.00 24.32 235 LEU A C 1
ATOM 1679 O O . LEU A 1 235 ? 21.698 52.833 -2.442 1.00 24.70 235 LEU A O 1
ATOM 1684 N N . TYR A 1 236 ? 20.442 51.197 -1.542 1.00 23.95 236 TYR A N 1
ATOM 1685 C CA . TYR A 1 236 ? 21.563 50.289 -1.367 1.00 24.08 236 TYR A CA 1
ATOM 1686 C C . TYR A 1 236 ? 21.339 48.992 -2.121 1.00 23.44 236 TYR A C 1
ATOM 1687 O O . TYR A 1 236 ? 20.251 48.418 -2.076 1.00 25.26 236 TYR A O 1
ATOM 1696 N N . THR A 1 237 ? 22.367 48.541 -2.838 1.00 23.91 237 THR A N 1
ATOM 1697 C CA . THR A 1 237 ? 22.272 47.289 -3.584 1.00 24.36 237 THR A CA 1
ATOM 1698 C C . THR A 1 237 ? 23.443 46.411 -3.174 1.00 25.98 237 THR A C 1
ATOM 1699 O O . THR A 1 237 ? 24.402 46.878 -2.563 1.00 24.57 237 THR A O 1
ATOM 1703 N N . ASN A 1 238 ? 23.376 45.137 -3.544 1.00 25.37 238 ASN A N 1
ATOM 1704 C CA . ASN A 1 238 ? 24.429 44.186 -3.218 1.00 26.81 238 ASN A CA 1
ATOM 1705 C C . ASN A 1 238 ? 25.466 44.135 -4.329 1.00 28.23 238 ASN A C 1
ATOM 1706 O O . ASN A 1 238 ? 26.289 43.222 -4.381 1.00 27.97 238 ASN A O 1
ATOM 1711 N N . ILE A 1 239 ? 25.425 45.126 -5.210 1.00 28.18 239 ILE A N 1
ATOM 1712 C CA . ILE A 1 239 ? 26.353 45.198 -6.327 1.00 29.65 239 ILE A CA 1
ATOM 1713 C C . ILE A 1 239 ? 27.704 45.778 -5.931 1.00 31.78 239 ILE A C 1
ATOM 1714 O O . ILE A 1 239 ? 27.786 46.715 -5.137 1.00 30.92 239 ILE A O 1
ATOM 1719 N N . GLU A 1 240 ? 28.762 45.213 -6.507 1.00 34.67 240 GLU A N 1
ATOM 1720 C CA . GLU A 1 240 ? 30.121 45.665 -6.246 1.00 38.13 240 GLU A CA 1
ATOM 1721 C C . GLU A 1 240 ? 30.561 46.636 -7.338 1.00 38.38 240 GLU A C 1
ATOM 1722 O O . GLU A 1 240 ? 31.021 47.744 -6.994 1.00 40.30 240 GLU A O 1
#

B-factor: mean 36.62, std 11.29, range [18.53, 79.82]

Organism: Helicobacter pylori (strain ATCC 700392 / 26695) (NCBI:txid85962)

CATH classification: 1.10.10.200 (+2 more: 3.30.70.980, 3.30.70.980)

Radius of gyration: 18.56 Å; Cα contacts (8 Å, |Δi|>4): 376; chains: 1; bounding box: 48×42×42 Å

Nearest PDB structures (foldseek):
  1mw7-assembly1_A  TM=1.005E+00  e=1.001E-45  Helicobacter pylori
  1lfp-assembly1_A  TM=8.600E-01  e=1.284E-20  Aquifex aeolicus
  4f3q-assembly1_A  TM=7.141E-01  e=4.688E-20  Coxiella burnetii RSA 493
  5ekz-assembly1_A  TM=6.929E-01  e=4.972E-20  Mus musculus
  1kon-assembly1_A  TM=7.737E-01  e=1.119E-17  Escherichia coli

Sequence (220 aa):
KVFPKLAKAITLAAKDGGSEPDTNAKLRTAILNAKAQNMPKDNIDAAIKRASSKEGNLSEITYEGKANFGVLIIMECMTDNPTRTIANLKSYFNKTQGASIVPNGSLEFMFNRKSVFECLKNEVENLKLSLEDLEFALIDYGLEELEEVEDKIIIRGDYNSFKLLNEGFESLKLPILKASLQRIATTPIELNDEQMELTEKLLDRIEDDDDVVALYTNIE

Secondary structure (DSSP, 8-state):
--HHHHHHHHHHHHHTT-S-GGG-HHHHHHHHHHHHHT--HHHHHHHHHHTTSTT---EEEEEEEEETTTEEEEEEEEES-HHHHHHHHHHHHTTSTT-EEE-TTTTTTSEEEEEEEEEEHHHHHHTT--HHHHHHHHGGGTEEEEEEETTEEEEEEEGGGHHHHHHHHHHTT---SEEEEEEEESS-B---HHHHHHHHHHHHHHHTSTTEEEEEESB-